Protein AF-A0A6I9MJ00-F1 (afdb_monomer)

Structure (mmCIF, N/CA/C/O backbone):
data_AF-A0A6I9MJ00-F1
#
_entry.id   AF-A0A6I9MJ00-F1
#
loop_
_atom_site.group_PDB
_atom_site.id
_atom_site.type_symbol
_atom_site.label_atom_id
_atom_site.label_alt_id
_atom_site.label_comp_id
_atom_site.label_asym_id
_atom_site.label_entity_id
_atom_site.label_seq_id
_atom_site.pdbx_PDB_ins_code
_atom_site.Cartn_x
_atom_site.Cartn_y
_atom_site.Cartn_z
_atom_site.occupancy
_atom_site.B_iso_or_equiv
_atom_site.auth_seq_id
_atom_site.auth_comp_id
_atom_site.auth_asym_id
_atom_site.auth_atom_id
_atom_site.pdbx_PDB_model_num
ATOM 1 N N . MET A 1 1 ? 15.007 -12.146 -11.993 1.00 48.16 1 MET A N 1
ATOM 2 C CA . MET A 1 1 ? 15.018 -11.145 -13.082 1.00 48.16 1 MET A CA 1
ATOM 3 C C . MET A 1 1 ? 15.060 -9.773 -12.434 1.00 48.16 1 MET A C 1
ATOM 5 O O . MET A 1 1 ? 14.316 -9.597 -11.477 1.00 48.16 1 MET A O 1
ATOM 9 N N . PRO A 1 2 ? 15.926 -8.841 -12.855 1.00 51.25 2 PRO A N 1
ATOM 10 C CA . PRO A 1 2 ? 16.145 -7.592 -12.126 1.00 51.25 2 PRO A CA 1
ATOM 11 C C . PRO A 1 2 ? 15.044 -6.538 -12.339 1.00 51.25 2 PRO A C 1
ATOM 13 O O . PRO A 1 2 ? 15.182 -5.431 -11.837 1.00 51.25 2 PRO A O 1
ATOM 16 N N . HIS A 1 3 ? 13.957 -6.864 -13.048 1.00 61.72 3 HIS A N 1
ATOM 17 C CA . HIS A 1 3 ? 12.936 -5.903 -13.493 1.00 61.72 3 HIS A CA 1
ATOM 18 C C . HIS A 1 3 ? 11.507 -6.407 -13.234 1.00 61.72 3 HIS A C 1
ATOM 20 O O . HIS A 1 3 ? 10.594 -6.182 -14.021 1.00 61.72 3 HIS A O 1
ATOM 26 N N . SER A 1 4 ? 11.309 -7.143 -12.135 1.00 77.25 4 SER A N 1
ATOM 27 C CA . SER A 1 4 ? 9.971 -7.497 -11.652 1.00 77.25 4 SER A CA 1
ATOM 28 C C . SER A 1 4 ? 9.273 -6.279 -11.036 1.00 77.25 4 SER A C 1
ATOM 30 O O . SER A 1 4 ? 9.929 -5.342 -10.583 1.00 77.25 4 SER A O 1
ATOM 32 N N . PHE A 1 5 ? 7.941 -6.321 -10.957 1.00 83.19 5 PHE A N 1
ATOM 33 C CA . PHE A 1 5 ? 7.124 -5.318 -10.260 1.00 83.19 5 PHE A CA 1
ATOM 34 C C . PHE A 1 5 ? 7.679 -4.975 -8.860 1.00 83.19 5 PHE A C 1
ATOM 36 O O . PHE A 1 5 ? 7.897 -3.808 -8.556 1.00 83.19 5 PHE A O 1
ATOM 43 N N . ASP A 1 6 ? 8.037 -5.996 -8.070 1.00 86.56 6 ASP A N 1
ATOM 44 C CA . ASP A 1 6 ? 8.699 -5.857 -6.761 1.00 86.56 6 ASP A CA 1
ATOM 45 C C . ASP A 1 6 ? 9.961 -4.972 -6.799 1.00 86.56 6 ASP A C 1
ATOM 47 O O . ASP A 1 6 ? 10.177 -4.143 -5.914 1.00 86.56 6 ASP A O 1
ATOM 51 N N . TRP A 1 7 ? 10.804 -5.116 -7.828 1.00 86.50 7 TRP A N 1
ATOM 52 C CA . TRP A 1 7 ? 12.008 -4.296 -7.963 1.00 86.50 7 TRP A CA 1
ATOM 53 C C . TRP A 1 7 ? 11.666 -2.830 -8.245 1.00 86.50 7 TRP A C 1
ATOM 55 O O . TRP A 1 7 ? 12.236 -1.943 -7.609 1.00 86.50 7 TRP A O 1
ATOM 65 N N . VAL A 1 8 ? 10.707 -2.575 -9.142 1.00 87.62 8 VAL A N 1
ATOM 66 C CA . VAL A 1 8 ? 10.243 -1.213 -9.453 1.00 87.62 8 VAL A CA 1
ATOM 67 C C . VAL A 1 8 ? 9.658 -0.554 -8.208 1.00 87.62 8 VAL A C 1
ATOM 69 O O . VAL A 1 8 ? 10.051 0.560 -7.875 1.00 87.62 8 VAL A O 1
ATOM 72 N N . CYS A 1 9 ? 8.797 -1.251 -7.462 1.00 89.38 9 CYS A N 1
ATOM 73 C CA . CYS A 1 9 ? 8.237 -0.736 -6.214 1.00 89.38 9 CYS A CA 1
ATOM 74 C C . CYS A 1 9 ? 9.330 -0.405 -5.186 1.00 89.38 9 CYS A C 1
ATOM 76 O O . CYS A 1 9 ? 9.274 0.648 -4.554 1.00 89.38 9 CYS A O 1
ATOM 78 N N . LYS A 1 10 ? 10.365 -1.247 -5.049 1.00 89.88 10 LYS A N 1
ATOM 79 C CA . LYS A 1 10 ? 11.518 -0.970 -4.171 1.00 89.88 10 LYS A CA 1
ATOM 80 C C . LYS A 1 10 ? 12.296 0.276 -4.589 1.00 89.88 10 LYS A C 1
ATOM 82 O O . LYS A 1 10 ? 12.696 1.057 -3.725 1.00 89.88 10 LYS A O 1
ATOM 87 N N . ASP A 1 11 ? 12.529 0.463 -5.886 1.00 89.19 11 ASP A N 1
ATOM 88 C CA . ASP A 1 11 ? 13.235 1.643 -6.392 1.00 89.19 11 ASP A CA 1
ATOM 89 C C . ASP A 1 11 ? 12.396 2.921 -6.235 1.00 89.19 11 ASP A C 1
ATOM 91 O O . ASP A 1 11 ? 12.911 3.943 -5.782 1.00 89.19 11 ASP A O 1
ATOM 95 N N . VAL A 1 12 ? 11.087 2.844 -6.499 1.00 90.69 12 VAL A N 1
ATOM 96 C CA . VAL A 1 12 ? 10.128 3.935 -6.267 1.00 90.69 12 VAL A CA 1
ATOM 97 C C . VAL A 1 12 ? 10.122 4.353 -4.798 1.00 90.69 12 VAL A C 1
ATOM 99 O O . VAL A 1 12 ? 10.338 5.527 -4.510 1.00 90.69 12 VAL A O 1
ATOM 102 N N . VAL A 1 13 ? 9.969 3.408 -3.864 1.00 91.81 13 VAL A N 1
ATOM 103 C CA . VAL A 1 13 ? 10.015 3.683 -2.416 1.00 91.81 13 VAL A CA 1
ATOM 104 C C . VAL A 1 13 ? 11.322 4.379 -2.030 1.00 91.81 13 VAL A C 1
ATOM 106 O O . VAL A 1 13 ? 11.315 5.385 -1.319 1.00 91.81 13 VAL A O 1
ATOM 109 N N . LYS A 1 14 ? 12.455 3.903 -2.561 1.00 90.69 14 LYS A N 1
ATOM 110 C CA . LYS A 1 14 ? 13.764 4.518 -2.320 1.00 90.69 14 LYS A CA 1
ATOM 111 C C . LYS A 1 14 ? 13.841 5.956 -2.849 1.00 90.69 14 LYS A C 1
ATOM 113 O O . LYS A 1 14 ? 14.430 6.805 -2.183 1.00 90.69 14 LYS A O 1
ATOM 118 N N . LYS A 1 15 ? 13.269 6.241 -4.025 1.00 91.75 15 LYS A N 1
ATOM 119 C CA . LYS A 1 15 ? 13.229 7.593 -4.614 1.00 91.75 15 LYS A CA 1
ATOM 120 C C . LYS A 1 15 ? 12.305 8.541 -3.855 1.00 91.75 15 LYS A C 1
ATOM 122 O O . LYS A 1 15 ? 12.646 9.713 -3.727 1.00 91.75 15 LYS A O 1
ATOM 127 N N . LEU A 1 16 ? 11.181 8.039 -3.345 1.00 90.75 16 LEU A N 1
ATOM 128 C CA . LEU A 1 16 ? 10.234 8.812 -2.538 1.00 90.75 16 LEU A CA 1
ATOM 129 C C . LEU A 1 16 ? 10.792 9.161 -1.148 1.00 90.75 16 LEU A C 1
ATOM 131 O O . LEU A 1 16 ? 10.284 10.078 -0.514 1.00 90.75 16 LEU A O 1
ATOM 135 N N . GLN A 1 17 ? 11.845 8.469 -0.687 1.00 84.56 17 GLN A N 1
ATOM 136 C CA . GLN A 1 17 ? 12.487 8.675 0.623 1.00 84.56 17 GLN A CA 1
ATOM 137 C C . GLN A 1 17 ? 11.514 8.584 1.815 1.00 84.56 17 GLN A C 1
ATOM 139 O O . GLN A 1 17 ? 11.802 9.094 2.898 1.00 84.56 17 GLN A O 1
ATOM 144 N N . GLY A 1 18 ? 10.369 7.920 1.638 1.00 74.19 18 GLY A N 1
ATOM 145 C CA . GLY A 1 18 ? 9.398 7.716 2.706 1.00 74.19 18 GLY A CA 1
ATOM 146 C C . GLY A 1 18 ? 9.938 6.730 3.735 1.00 74.19 18 GLY A C 1
ATOM 147 O O . GLY A 1 18 ? 10.366 5.629 3.387 1.00 74.19 18 GLY A O 1
ATOM 148 N N . LYS A 1 19 ? 9.946 7.141 5.005 1.00 71.94 19 LYS A N 1
ATOM 149 C CA . LYS A 1 19 ? 10.554 6.379 6.104 1.00 71.94 19 LYS A CA 1
ATOM 150 C C . LYS A 1 19 ? 9.825 5.059 6.383 1.00 71.94 19 LYS A C 1
ATOM 152 O O . LYS A 1 19 ? 10.486 4.071 6.686 1.00 71.94 19 LYS A O 1
ATOM 157 N N . ASP A 1 20 ? 8.505 5.058 6.204 1.00 84.12 20 ASP A N 1
ATOM 158 C CA . ASP A 1 20 ? 7.610 3.951 6.559 1.00 84.12 20 ASP A CA 1
ATOM 159 C C . ASP A 1 20 ? 6.863 3.384 5.334 1.00 84.12 20 ASP A C 1
ATOM 161 O O . ASP A 1 20 ? 5.829 2.734 5.459 1.00 84.12 20 ASP A O 1
ATOM 165 N N . LEU A 1 21 ? 7.380 3.628 4.123 1.00 88.62 21 LEU A N 1
ATOM 166 C CA . LEU A 1 21 ? 6.800 3.091 2.893 1.00 88.62 21 LEU A CA 1
ATOM 167 C C . LEU A 1 21 ? 7.301 1.670 2.631 1.00 88.62 21 LEU A C 1
ATOM 169 O O . LEU A 1 21 ? 8.499 1.443 2.446 1.00 88.62 21 LEU A O 1
ATOM 173 N N . ASN A 1 22 ? 6.365 0.727 2.528 1.00 89.88 22 ASN A N 1
ATOM 174 C CA . ASN A 1 22 ? 6.657 -0.655 2.169 1.00 89.88 22 ASN A CA 1
ATOM 175 C C . ASN A 1 22 ? 6.294 -0.930 0.700 1.00 89.88 22 ASN A C 1
ATOM 177 O O . ASN A 1 22 ? 5.182 -0.626 0.265 1.00 89.88 22 ASN A O 1
ATOM 181 N N . PRO A 1 23 ? 7.216 -1.498 -0.099 1.00 91.12 23 PRO A N 1
ATOM 182 C CA . PRO A 1 23 ? 6.946 -1.803 -1.496 1.00 91.12 23 PRO A CA 1
ATOM 183 C C . PRO A 1 23 ? 6.008 -3.009 -1.622 1.00 91.12 23 PRO A C 1
ATOM 185 O O . PRO A 1 23 ? 6.250 -4.061 -1.027 1.00 91.12 23 PRO A O 1
ATOM 188 N N . VAL A 1 24 ? 4.983 -2.890 -2.468 1.00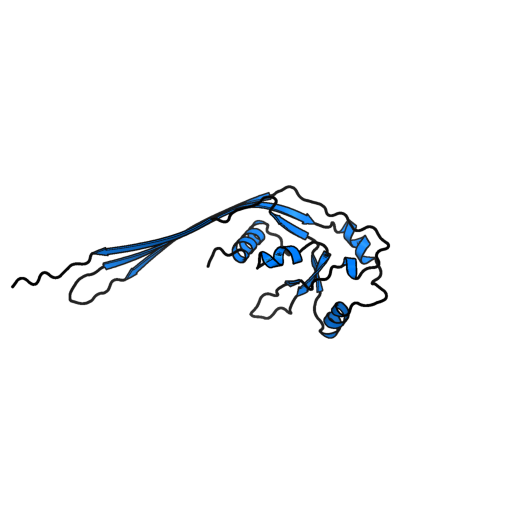 89.88 24 VAL A N 1
ATOM 189 C CA . VAL A 1 24 ? 4.127 -4.023 -2.841 1.00 89.88 24 VAL A CA 1
ATOM 190 C C . VAL A 1 24 ? 4.914 -4.976 -3.742 1.00 89.88 24 VAL A C 1
ATOM 192 O O . VAL A 1 24 ? 5.515 -4.564 -4.731 1.00 89.88 24 VAL A O 1
ATOM 195 N N . LYS A 1 25 ? 4.899 -6.273 -3.425 1.00 86.88 25 LYS A N 1
ATOM 196 C CA . LYS A 1 25 ? 5.682 -7.274 -4.171 1.00 86.88 25 LYS A CA 1
ATOM 197 C C . LYS A 1 25 ? 5.010 -7.760 -5.451 1.00 86.88 25 LYS A C 1
ATOM 199 O O . LYS A 1 25 ? 5.686 -8.067 -6.433 1.00 86.88 25 LYS A O 1
ATOM 204 N N . CYS A 1 26 ? 3.681 -7.842 -5.438 1.00 85.44 26 CYS A N 1
ATOM 205 C CA . CYS A 1 26 ? 2.888 -8.447 -6.501 1.00 85.44 26 CYS A CA 1
ATOM 206 C C . CYS A 1 26 ? 1.786 -7.496 -6.963 1.00 85.44 26 CYS A C 1
ATOM 208 O O . CYS A 1 26 ? 0.985 -7.026 -6.157 1.00 85.44 26 CYS A O 1
ATOM 210 N N . LEU A 1 27 ? 1.683 -7.288 -8.277 1.00 85.12 27 LEU A N 1
ATOM 211 C CA . LEU A 1 27 ? 0.636 -6.448 -8.865 1.00 85.12 27 LEU A CA 1
ATOM 212 C C . LEU A 1 27 ? -0.774 -6.978 -8.552 1.00 85.12 27 LEU A C 1
ATOM 214 O O . LEU A 1 27 ? -1.683 -6.198 -8.291 1.00 85.12 27 LEU A O 1
ATOM 218 N N . SER A 1 28 ? -0.949 -8.304 -8.512 1.00 86.44 28 SER A N 1
ATOM 219 C CA . SER A 1 28 ? -2.219 -8.953 -8.153 1.00 86.44 28 SER A CA 1
ATOM 220 C C . SER A 1 28 ? -2.695 -8.627 -6.738 1.00 86.44 28 SER A C 1
ATOM 222 O O . SER A 1 28 ? -3.890 -8.710 -6.461 1.00 86.44 28 SER A O 1
ATOM 224 N N . ASP A 1 29 ? -1.773 -8.267 -5.845 1.00 86.31 29 ASP A N 1
ATOM 225 C CA . ASP A 1 29 ? -2.079 -7.923 -4.461 1.00 86.31 29 ASP A CA 1
ATOM 226 C C . ASP A 1 29 ? -2.177 -6.415 -4.238 1.00 86.31 29 ASP A C 1
ATOM 228 O O . ASP A 1 29 ? -2.655 -6.011 -3.186 1.00 86.31 29 ASP A O 1
ATOM 232 N N . ALA A 1 30 ? -1.808 -5.576 -5.214 1.00 86.94 30 ALA A N 1
ATOM 233 C CA . ALA A 1 30 ? -1.795 -4.116 -5.070 1.00 86.94 30 ALA A CA 1
ATOM 234 C C . ALA A 1 30 ? -3.142 -3.557 -4.589 1.00 86.94 30 ALA A C 1
ATOM 236 O O . ALA A 1 30 ? -3.199 -2.714 -3.700 1.00 86.94 30 ALA A O 1
ATOM 237 N N . MET A 1 31 ? -4.241 -4.116 -5.095 1.00 86.50 31 MET A N 1
ATOM 238 C CA . MET A 1 31 ? -5.601 -3.716 -4.727 1.00 86.50 31 MET A CA 1
ATOM 239 C C . MET A 1 31 ? -5.973 -4.037 -3.271 1.00 86.50 31 MET A C 1
ATOM 241 O O . MET A 1 31 ? -6.995 -3.556 -2.793 1.00 86.50 31 MET A O 1
ATOM 245 N N . LYS A 1 32 ? -5.167 -4.843 -2.572 1.00 90.44 32 LYS A N 1
ATOM 246 C CA . LYS A 1 32 ? -5.362 -5.234 -1.170 1.00 90.44 32 LYS A CA 1
ATOM 247 C C . LYS A 1 32 ? -4.621 -4.327 -0.181 1.00 90.44 32 LYS A C 1
ATOM 249 O O . LYS A 1 32 ? -4.784 -4.504 1.018 1.00 90.44 32 LYS A O 1
ATOM 254 N N . PHE A 1 33 ? -3.818 -3.377 -0.663 1.00 91.12 33 PHE A N 1
ATOM 255 C CA . PHE A 1 33 ? -3.091 -2.393 0.154 1.00 91.12 33 PHE A CA 1
ATOM 256 C C . PHE A 1 33 ? -3.733 -1.006 0.063 1.00 91.12 33 PHE A C 1
ATOM 258 O O . PHE A 1 33 ? -3.054 0.016 0.030 1.00 91.12 33 PHE A O 1
ATOM 265 N N . ARG A 1 34 ? -5.062 -0.969 -0.030 1.00 89.12 34 ARG A N 1
ATOM 266 C CA . ARG A 1 34 ? -5.820 0.280 -0.078 1.00 89.12 34 ARG A CA 1
ATOM 267 C C . ARG A 1 34 ? -5.929 0.892 1.306 1.00 89.12 34 ARG A C 1
ATOM 269 O O . ARG A 1 34 ? -5.766 0.218 2.316 1.00 89.12 34 ARG A O 1
ATOM 276 N N . GLN A 1 35 ? -6.246 2.177 1.346 1.00 90.88 35 GLN A N 1
ATOM 277 C CA . GLN A 1 35 ? -6.484 2.883 2.598 1.00 90.88 35 GLN A CA 1
ATOM 278 C C . GLN A 1 35 ? -7.497 2.156 3.486 1.00 90.88 35 GLN A C 1
ATOM 280 O O . GLN A 1 35 ? -8.485 1.599 3.006 1.00 90.88 35 GLN A O 1
ATOM 285 N N . PHE A 1 36 ? -7.239 2.193 4.792 1.00 90.81 36 PHE A N 1
ATOM 286 C CA . PHE A 1 36 ? -7.975 1.477 5.833 1.00 90.81 36 PHE A CA 1
ATOM 287 C C . PHE A 1 36 ? -7.854 -0.051 5.803 1.00 90.81 36 PHE A C 1
ATOM 289 O O . PHE A 1 36 ? -8.368 -0.680 6.727 1.00 90.81 36 PHE A O 1
ATOM 296 N N . GLU A 1 37 ? -7.208 -0.671 4.813 1.00 93.00 37 GLU A N 1
ATOM 297 C CA . GLU A 1 37 ? -6.959 -2.115 4.849 1.00 93.00 37 GLU A CA 1
ATOM 298 C C . GLU A 1 37 ? -6.052 -2.466 6.029 1.00 93.00 37 GLU A C 1
ATOM 300 O O . GLU A 1 37 ? -5.091 -1.755 6.345 1.00 93.00 37 GLU A O 1
ATOM 305 N N . ILE A 1 38 ? -6.390 -3.567 6.699 1.00 93.50 38 ILE A N 1
ATOM 306 C CA . ILE A 1 38 ? -5.627 -4.087 7.825 1.00 93.50 38 ILE A CA 1
ATOM 307 C C . ILE A 1 38 ? -4.546 -5.015 7.286 1.00 93.50 38 ILE A C 1
ATOM 309 O O . ILE A 1 38 ? -4.813 -5.976 6.553 1.00 93.50 38 ILE A O 1
ATOM 313 N N . LEU A 1 39 ? -3.323 -4.743 7.714 1.00 92.56 39 LEU A N 1
ATOM 314 C CA . LEU A 1 39 ? -2.146 -5.540 7.432 1.00 92.56 39 LEU A CA 1
ATOM 315 C C . LEU A 1 39 ? -1.745 -6.305 8.688 1.00 92.56 39 LEU A C 1
ATOM 317 O O . LEU A 1 39 ? -1.854 -5.806 9.807 1.00 92.56 39 LEU A O 1
ATOM 321 N N . GLN A 1 40 ? -1.270 -7.525 8.493 1.00 90.38 40 GLN A N 1
ATOM 322 C CA . GLN A 1 40 ? -0.566 -8.287 9.507 1.00 90.38 40 GLN A CA 1
ATOM 323 C C . GLN A 1 40 ? 0.916 -8.249 9.175 1.00 90.38 40 GLN A C 1
ATOM 325 O O . GLN A 1 40 ? 1.301 -8.602 8.060 1.00 90.38 40 GLN A O 1
ATOM 330 N N . THR A 1 41 ? 1.732 -7.914 10.162 1.00 85.12 41 THR A N 1
ATOM 331 C CA . THR A 1 41 ? 3.184 -7.961 10.025 1.00 85.12 41 THR A CA 1
ATOM 332 C C . THR A 1 41 ? 3.716 -9.138 10.820 1.00 85.12 41 THR A C 1
ATOM 334 O O . THR A 1 41 ? 3.361 -9.343 11.986 1.00 85.12 41 THR A O 1
ATOM 337 N N . ASP A 1 42 ? 4.554 -9.942 10.176 1.00 76.62 42 ASP A N 1
ATOM 338 C CA . ASP A 1 42 ? 5.232 -11.029 10.867 1.00 76.62 42 ASP A CA 1
ATOM 339 C C . ASP A 1 42 ? 6.415 -10.496 11.691 1.00 76.62 42 ASP A C 1
ATOM 341 O O . ASP A 1 42 ? 7.084 -9.543 11.270 1.00 76.62 42 ASP A O 1
ATOM 345 N N . PRO A 1 43 ? 6.712 -11.111 12.854 1.00 70.81 43 PRO A N 1
ATOM 346 C CA . PRO A 1 43 ? 7.794 -10.665 13.718 1.00 70.81 43 PRO A CA 1
ATOM 347 C C . PRO A 1 43 ? 9.116 -10.596 12.959 1.00 70.81 43 PRO A C 1
ATOM 349 O O . PRO A 1 43 ? 9.507 -11.540 12.264 1.00 70.81 43 PRO A O 1
ATOM 352 N N . GLN A 1 44 ? 9.827 -9.485 13.127 1.00 67.81 44 GLN A N 1
ATOM 353 C CA . GLN A 1 44 ? 11.112 -9.290 12.478 1.00 67.81 44 GLN A CA 1
ATOM 354 C C . GLN A 1 44 ? 12.106 -10.363 12.950 1.00 67.81 44 GLN A C 1
ATOM 356 O O . GLN A 1 44 ? 12.365 -10.520 14.144 1.00 67.81 44 GLN A O 1
ATOM 361 N N . SER A 1 45 ? 12.668 -11.112 12.002 1.00 67.00 45 SER A N 1
ATOM 362 C CA . SER A 1 45 ? 13.729 -12.082 12.270 1.00 67.00 45 SER A CA 1
ATOM 363 C C . SER A 1 45 ? 15.083 -11.463 11.941 1.00 67.00 45 SER A C 1
ATOM 365 O O . SER A 1 45 ? 15.201 -10.635 11.042 1.00 67.00 45 SER A O 1
ATOM 367 N N . LEU A 1 46 ? 16.138 -11.906 12.623 1.00 65.56 46 LEU A N 1
ATOM 368 C CA . LEU A 1 46 ? 17.498 -11.375 12.467 1.00 65.56 46 LEU A CA 1
ATOM 369 C C . LEU A 1 46 ? 18.037 -11.477 11.023 1.00 65.56 46 LEU A C 1
ATOM 371 O O . LEU A 1 46 ? 18.957 -10.755 10.652 1.00 65.56 46 LEU A O 1
ATOM 375 N N . PHE A 1 47 ? 17.447 -12.361 10.211 1.00 65.38 47 PHE A N 1
ATOM 376 C CA . PHE A 1 47 ? 17.843 -12.624 8.825 1.00 65.38 47 PHE A CA 1
ATOM 377 C C . PHE A 1 47 ? 16.802 -12.203 7.776 1.00 65.38 47 PHE A C 1
ATOM 379 O O . PHE A 1 47 ? 17.103 -12.256 6.585 1.00 65.38 47 PHE A O 1
ATOM 386 N N . TRP A 1 48 ? 15.597 -11.787 8.182 1.00 60.16 48 TRP A N 1
ATOM 387 C CA . TRP A 1 48 ? 14.496 -11.494 7.259 1.00 60.16 48 TRP A CA 1
ATOM 388 C C . TRP A 1 48 ? 13.795 -10.196 7.643 1.00 60.16 48 TRP A C 1
ATOM 390 O O . TRP A 1 48 ? 13.437 -9.985 8.801 1.00 60.16 48 TRP A O 1
ATOM 400 N N . LYS A 1 49 ? 13.580 -9.326 6.652 1.00 69.00 49 LYS A N 1
ATOM 401 C CA . LYS A 1 49 ? 12.730 -8.149 6.840 1.00 69.00 49 LYS A CA 1
ATOM 402 C C . LYS A 1 49 ? 11.293 -8.606 7.083 1.00 69.00 49 LYS A C 1
ATOM 404 O O . LYS A 1 49 ? 10.840 -9.540 6.425 1.00 69.00 49 LYS A O 1
ATOM 409 N N . SER A 1 50 ? 10.621 -7.938 8.015 1.00 74.50 50 SER A N 1
ATOM 410 C CA . SER A 1 50 ? 9.191 -8.094 8.241 1.00 74.50 50 SER A CA 1
ATOM 411 C C . SER A 1 50 ? 8.431 -7.756 6.960 1.00 74.50 50 SER A C 1
ATOM 413 O O . SER A 1 50 ? 8.823 -6.859 6.208 1.00 74.50 50 SER A O 1
ATOM 415 N N . GLU A 1 51 ? 7.388 -8.525 6.687 1.00 80.38 51 GLU A N 1
ATOM 416 C CA . GLU A 1 51 ? 6.547 -8.359 5.512 1.00 80.38 51 GLU A CA 1
ATOM 417 C C . GLU A 1 51 ? 5.111 -8.137 5.952 1.00 80.38 51 GLU A C 1
ATOM 419 O O . GLU A 1 51 ? 4.607 -8.835 6.836 1.00 80.38 51 GLU A O 1
ATOM 424 N N . ASP A 1 52 ? 4.470 -7.174 5.302 1.00 87.62 52 ASP A N 1
ATOM 425 C CA . ASP A 1 52 ? 3.082 -6.849 5.553 1.00 87.62 52 ASP A CA 1
ATOM 426 C C . ASP A 1 52 ? 2.195 -7.681 4.635 1.00 87.62 52 ASP A C 1
ATOM 428 O O . ASP A 1 52 ? 2.304 -7.633 3.408 1.00 87.62 52 ASP A O 1
ATOM 432 N N . THR A 1 53 ? 1.299 -8.448 5.244 1.00 88.94 53 THR A N 1
ATOM 433 C CA . THR A 1 53 ? 0.339 -9.287 4.535 1.00 88.94 53 THR A CA 1
ATOM 434 C C . THR A 1 53 ? -1.068 -8.729 4.734 1.00 88.94 53 THR A C 1
ATOM 436 O O . THR A 1 53 ? -1.500 -8.582 5.880 1.00 88.94 53 THR A O 1
ATOM 439 N N . PRO A 1 54 ? -1.821 -8.441 3.660 1.00 90.25 54 PRO A N 1
ATOM 440 C CA . PRO A 1 54 ? -3.188 -7.963 3.786 1.00 90.25 54 PRO A CA 1
ATOM 441 C C . PRO A 1 54 ? -4.077 -9.068 4.357 1.00 90.25 54 PRO A C 1
ATOM 443 O O . PRO A 1 54 ? -4.073 -10.204 3.878 1.00 90.25 54 PRO A O 1
ATOM 446 N N . VAL A 1 55 ? -4.862 -8.730 5.379 1.00 89.62 55 VAL A N 1
ATOM 447 C CA . VAL A 1 55 ? -5.728 -9.694 6.080 1.00 89.62 55 VAL A CA 1
ATOM 448 C C . VAL A 1 55 ? -7.076 -9.865 5.362 1.00 89.62 55 VAL A C 1
ATOM 450 O O . VAL A 1 55 ? -7.792 -10.835 5.607 1.00 89.62 55 VAL A O 1
ATOM 453 N N . GLY A 1 56 ? -7.413 -8.951 4.443 1.00 89.06 56 GLY A N 1
ATOM 454 C CA . GLY A 1 56 ? -8.684 -8.941 3.710 1.00 89.06 56 GLY A CA 1
ATOM 455 C C . GLY A 1 56 ? -9.846 -8.341 4.506 1.00 89.06 56 GLY A C 1
ATOM 456 O O . GLY A 1 56 ? -11.003 -8.651 4.223 1.00 89.06 56 GLY A O 1
ATOM 457 N N . TYR A 1 57 ? -9.532 -7.519 5.508 1.00 88.94 57 TYR A N 1
ATOM 458 C CA . TYR A 1 57 ? -10.494 -6.769 6.304 1.00 88.94 57 TYR A CA 1
ATOM 459 C C . TYR A 1 57 ? -10.057 -5.313 6.393 1.00 88.94 57 TYR A C 1
ATOM 461 O O . TYR A 1 57 ? -8.875 -5.023 6.573 1.00 88.94 57 TYR A O 1
ATOM 469 N N . SER A 1 58 ? -11.031 -4.410 6.362 1.00 90.56 58 SER A N 1
ATOM 470 C CA . SER A 1 58 ? -10.805 -2.980 6.560 1.00 90.56 58 SER A CA 1
ATOM 471 C C . SER A 1 58 ? -11.052 -2.580 8.014 1.00 90.56 58 SER A C 1
ATOM 473 O O . SER A 1 58 ? -11.945 -3.111 8.678 1.00 90.56 58 SER A O 1
ATOM 475 N N . LEU A 1 59 ? -10.324 -1.571 8.496 1.00 91.44 59 LEU A N 1
ATOM 476 C CA . LEU A 1 59 ? -10.567 -0.911 9.777 1.00 91.44 59 LEU A CA 1
ATOM 477 C C . LEU A 1 59 ? -12.031 -0.454 9.903 1.00 91.44 59 LEU A C 1
ATOM 479 O O . LEU A 1 59 ? -12.640 -0.573 10.962 1.00 91.44 59 LEU A O 1
ATOM 483 N N . LEU A 1 60 ? -12.640 -0.000 8.807 1.00 90.00 60 LEU A N 1
ATOM 484 C CA . LEU A 1 60 ? -14.031 0.458 8.807 1.00 90.00 60 LEU A CA 1
ATOM 485 C C . LEU A 1 60 ? -15.039 -0.673 9.059 1.00 90.00 60 LEU A C 1
ATOM 487 O O . LEU A 1 60 ? -16.157 -0.405 9.482 1.00 90.00 60 LEU A O 1
ATOM 491 N N . GLN A 1 61 ? -14.655 -1.930 8.824 1.00 89.12 61 GLN A N 1
ATOM 492 C CA . GLN A 1 61 ? -15.507 -3.097 9.074 1.00 89.12 61 GLN A CA 1
ATOM 493 C C . GLN A 1 61 ? -15.467 -3.565 10.531 1.00 89.12 61 GLN A C 1
ATOM 495 O O . GLN A 1 61 ? -16.280 -4.405 10.909 1.00 89.12 61 GLN A O 1
ATOM 500 N N . ILE A 1 62 ? -14.523 -3.065 11.336 1.00 89.81 62 ILE A N 1
ATOM 501 C CA . ILE A 1 62 ? -14.383 -3.436 12.753 1.00 89.81 62 ILE A CA 1
ATOM 502 C C . ILE A 1 62 ? -14.780 -2.313 13.714 1.00 89.81 62 ILE A C 1
ATOM 504 O O . ILE A 1 62 ? -14.915 -2.555 14.914 1.00 89.81 62 ILE A O 1
ATOM 508 N N . LEU A 1 63 ? -14.980 -1.101 13.194 1.00 89.12 63 LEU A N 1
ATOM 509 C CA . LEU A 1 63 ? -15.447 0.066 13.938 1.00 89.12 63 LEU A CA 1
ATOM 510 C C . LEU A 1 63 ? -16.961 0.249 13.783 1.00 89.12 63 LEU A C 1
ATOM 512 O O . LEU A 1 63 ? -17.559 -0.165 12.791 1.00 89.12 63 LEU A O 1
ATOM 516 N N . GLU A 1 64 ? -17.588 0.911 14.755 1.00 87.38 64 GLU A N 1
ATOM 517 C CA . GLU A 1 64 ? -18.997 1.296 14.654 1.00 87.38 64 GLU A CA 1
ATOM 518 C C . GLU A 1 64 ? -19.247 2.258 13.461 1.00 87.38 64 GLU A C 1
ATOM 520 O O . GLU A 1 64 ? -18.485 3.212 13.252 1.00 87.38 64 GLU A O 1
ATOM 525 N N . PRO A 1 65 ? -20.333 2.062 12.682 1.00 82.56 65 PRO A N 1
ATOM 526 C CA . PRO A 1 65 ? -20.566 2.777 11.420 1.00 82.56 65 PRO A CA 1
ATOM 527 C C . PRO A 1 65 ? -21.164 4.184 11.582 1.00 82.56 65 PRO A C 1
ATOM 529 O O . PRO A 1 65 ? -21.332 4.896 10.597 1.00 82.56 65 PRO A O 1
ATOM 532 N N . ASN A 1 66 ? -21.501 4.608 12.803 1.00 71.50 66 ASN A N 1
ATOM 533 C CA . ASN A 1 66 ? -22.309 5.809 13.063 1.00 71.50 66 A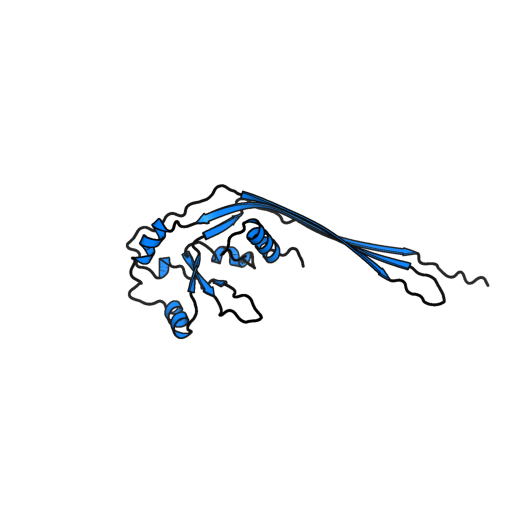SN A CA 1
ATOM 534 C C . ASN A 1 66 ? -21.583 7.146 12.812 1.00 71.50 66 ASN A C 1
ATOM 536 O O . ASN A 1 66 ? -22.148 8.210 13.063 1.00 71.50 66 ASN A O 1
ATOM 540 N N . CYS A 1 67 ? -20.338 7.116 12.333 1.00 69.31 67 CYS A N 1
ATOM 541 C CA . CYS A 1 67 ? -19.515 8.302 12.126 1.00 69.31 67 CYS A CA 1
ATOM 542 C C . CYS A 1 67 ? -19.018 8.398 10.672 1.00 69.31 67 CYS A C 1
ATOM 544 O O . CYS A 1 67 ? -18.654 7.380 10.074 1.00 69.31 67 CYS A O 1
ATOM 546 N N . PRO A 1 68 ? -18.938 9.617 10.107 1.00 79.38 68 PRO A N 1
ATOM 547 C CA . PRO A 1 68 ? -18.562 9.827 8.711 1.00 79.38 68 PRO A CA 1
ATOM 548 C C . PRO A 1 68 ? -17.138 9.340 8.448 1.00 79.38 68 PRO A C 1
ATOM 550 O O . PRO A 1 68 ? -16.230 9.622 9.226 1.00 79.38 68 PRO A O 1
ATOM 553 N N . VAL A 1 69 ? -16.930 8.580 7.378 1.00 83.25 69 VAL A N 1
ATOM 554 C CA . VAL A 1 69 ? -15.595 8.093 7.005 1.00 83.25 69 VAL A CA 1
ATOM 555 C C . VAL A 1 69 ? -14.718 9.291 6.609 1.00 83.25 69 VAL A C 1
ATOM 557 O O . VAL A 1 69 ? -15.185 10.130 5.839 1.00 83.25 69 VAL A O 1
ATOM 560 N N . PRO A 1 70 ? -13.479 9.401 7.124 1.00 84.94 70 PRO A N 1
ATOM 561 C CA . PRO A 1 70 ? -12.542 10.433 6.703 1.00 84.94 70 PRO A CA 1
ATOM 562 C C . PRO A 1 70 ? -12.340 10.445 5.193 1.00 84.94 70 PRO A C 1
ATOM 564 O O . PRO A 1 70 ? -11.990 9.419 4.613 1.00 84.94 70 PRO A O 1
ATOM 567 N N . GLU A 1 71 ? -12.510 11.610 4.572 1.00 87.25 71 GLU A N 1
ATOM 568 C CA . GLU A 1 71 ? -12.150 11.783 3.168 1.00 87.25 71 GLU A CA 1
ATOM 569 C C . GLU A 1 71 ? -10.622 11.820 3.015 1.00 87.25 71 GLU A C 1
ATOM 571 O O . GLU A 1 71 ? -9.969 12.660 3.664 1.00 87.25 71 GLU A O 1
ATOM 576 N N . PRO A 1 72 ? -10.058 10.941 2.167 1.00 88.75 72 PRO A N 1
ATOM 577 C CA . PRO A 1 72 ? -8.641 10.944 1.841 1.00 88.75 72 PRO A CA 1
ATOM 578 C C . PRO A 1 72 ? -8.213 12.228 1.142 1.00 88.75 72 PRO A C 1
ATOM 580 O O . PRO A 1 72 ? -8.947 12.792 0.331 1.00 88.75 72 PRO A O 1
ATOM 583 N N . GLU A 1 73 ? -6.992 12.657 1.418 1.00 91.88 73 GLU A N 1
ATOM 584 C CA . GLU A 1 73 ? -6.332 13.729 0.692 1.00 91.88 73 GLU A CA 1
ATOM 585 C C . GLU A 1 73 ? -5.418 13.142 -0.370 1.00 91.88 73 GLU A C 1
ATOM 587 O O . GLU A 1 73 ? -4.774 12.111 -0.176 1.00 91.88 73 GLU A O 1
ATOM 592 N N . VAL A 1 74 ? -5.395 13.801 -1.522 1.00 92.31 74 VAL A N 1
ATOM 593 C CA . VAL A 1 74 ? -4.647 13.341 -2.682 1.00 92.31 74 VAL A CA 1
ATOM 594 C C . VAL A 1 74 ? -3.573 14.371 -3.003 1.00 92.31 74 VAL A C 1
ATOM 596 O O . VAL A 1 74 ? -3.869 15.553 -3.189 1.00 92.31 74 VAL A O 1
ATOM 599 N N . SER A 1 75 ? -2.317 13.932 -3.058 1.00 91.56 75 SER A N 1
ATOM 600 C CA . SER A 1 75 ? -1.187 14.806 -3.364 1.00 91.56 75 SER A CA 1
ATOM 601 C C . SER A 1 75 ? -1.167 15.215 -4.836 1.00 91.56 75 SER A C 1
ATOM 603 O O . SER A 1 75 ? -1.825 14.618 -5.691 1.00 91.56 75 SER A O 1
ATOM 605 N N . ALA A 1 76 ? -0.328 16.195 -5.173 1.00 92.50 76 ALA A N 1
ATOM 606 C CA . ALA A 1 76 ? 0.044 16.405 -6.567 1.00 92.50 76 ALA A CA 1
ATOM 607 C C . ALA A 1 76 ? 0.751 15.148 -7.127 1.00 92.50 76 ALA A C 1
ATOM 609 O O . ALA A 1 76 ? 1.481 14.489 -6.375 1.00 92.50 76 ALA A O 1
ATOM 610 N N . PRO A 1 77 ? 0.558 14.812 -8.416 1.00 93.38 77 PRO A N 1
ATOM 611 C CA . PRO A 1 77 ? 1.298 13.736 -9.063 1.00 93.38 77 PRO A CA 1
ATOM 612 C C . PRO A 1 77 ? 2.806 14.012 -9.108 1.00 93.38 77 PRO A C 1
ATOM 614 O O . PRO A 1 77 ? 3.241 15.147 -9.310 1.00 93.38 77 PRO A O 1
ATOM 617 N N . ILE A 1 78 ? 3.603 12.961 -8.938 1.00 92.56 78 ILE A N 1
ATOM 618 C CA . ILE A 1 78 ? 5.063 13.001 -8.888 1.00 92.56 78 ILE A CA 1
ATOM 619 C C . ILE A 1 78 ? 5.606 12.162 -10.051 1.00 92.56 78 ILE A C 1
ATOM 621 O O . ILE A 1 78 ? 5.439 10.938 -10.050 1.00 92.56 78 ILE A O 1
ATOM 625 N N . PRO A 1 79 ? 6.274 12.779 -11.041 1.00 91.75 79 PRO A N 1
ATOM 626 C CA . PRO A 1 79 ? 6.905 12.038 -12.122 1.00 91.75 79 PRO A CA 1
ATOM 627 C C . PRO A 1 79 ? 8.166 11.331 -11.615 1.00 91.75 79 PRO A C 1
ATOM 629 O O . PRO A 1 79 ? 9.043 11.942 -10.999 1.00 91.75 79 PRO A O 1
ATOM 632 N N . LEU A 1 80 ? 8.280 10.038 -11.904 1.00 89.75 80 LEU A N 1
ATOM 633 C CA . LEU A 1 80 ? 9.412 9.197 -11.548 1.00 89.75 80 LEU A CA 1
ATOM 634 C C . LEU A 1 80 ? 9.935 8.473 -12.783 1.00 89.75 80 LEU A C 1
ATOM 636 O O . LEU A 1 80 ? 9.218 7.736 -13.455 1.00 89.75 80 LEU A O 1
ATOM 640 N N . LYS A 1 81 ? 11.238 8.623 -13.020 1.00 88.38 81 LYS A N 1
ATOM 641 C CA . LYS A 1 81 ? 11.929 7.975 -14.130 1.00 88.38 81 LYS A CA 1
ATOM 642 C C . LYS A 1 81 ? 13.151 7.210 -13.655 1.00 88.38 81 LYS A C 1
ATOM 644 O O . LYS A 1 81 ? 13.887 7.674 -12.774 1.00 88.38 81 LYS A O 1
ATOM 649 N N . HIS A 1 82 ? 13.392 6.057 -14.261 1.00 84.75 82 HIS A N 1
ATOM 650 C CA . HIS A 1 82 ? 14.596 5.269 -14.054 1.00 84.75 82 HIS A CA 1
ATOM 651 C C . HIS A 1 82 ? 15.034 4.624 -15.366 1.00 84.75 82 HIS A C 1
ATOM 653 O O . HIS A 1 82 ? 14.209 4.068 -16.076 1.00 84.75 82 HIS A O 1
ATOM 659 N N . ASN A 1 83 ? 16.333 4.672 -15.660 1.00 80.12 83 ASN A N 1
ATOM 660 C CA . ASN A 1 83 ? 16.949 3.950 -16.770 1.00 80.12 83 ASN A CA 1
ATOM 661 C C . ASN A 1 83 ? 18.224 3.281 -16.250 1.00 80.12 83 ASN A C 1
ATOM 663 O O . ASN A 1 83 ? 19.137 3.980 -15.808 1.00 80.12 83 ASN A O 1
ATOM 667 N N . LEU A 1 84 ? 18.304 1.952 -16.312 1.00 67.31 84 LEU A N 1
ATOM 668 C CA . LEU A 1 84 ? 19.551 1.216 -16.111 1.00 67.31 84 LEU A CA 1
ATOM 669 C C . LEU A 1 84 ? 19.951 0.597 -17.428 1.00 67.31 84 LEU A C 1
ATOM 671 O O . LEU A 1 84 ? 19.161 -0.076 -18.077 1.00 67.31 84 LEU A O 1
ATOM 675 N N . SER A 1 85 ? 21.212 0.780 -17.780 1.00 64.44 85 SER A N 1
ATOM 676 C CA . SER A 1 85 ? 21.872 -0.050 -18.771 1.00 64.44 85 SER A CA 1
ATOM 677 C C . SER A 1 85 ? 23.133 -0.594 -18.127 1.00 64.44 85 SER A C 1
ATOM 679 O O . SER A 1 85 ? 23.926 0.156 -17.556 1.00 64.44 85 SER A O 1
ATOM 681 N N . TRP A 1 86 ? 23.303 -1.909 -18.161 1.00 54.97 86 TRP A N 1
ATOM 682 C CA . TRP A 1 86 ? 24.532 -2.537 -17.710 1.00 54.97 86 TRP A CA 1
ATOM 683 C C . TRP A 1 86 ? 24.995 -3.552 -18.745 1.00 54.97 86 TRP A C 1
ATOM 685 O O . TRP A 1 86 ? 24.199 -4.260 -19.362 1.00 54.97 86 TRP A O 1
ATOM 695 N N . LYS A 1 87 ? 26.308 -3.576 -18.977 1.00 62.59 87 LYS A N 1
ATOM 696 C CA . LYS A 1 87 ? 26.947 -4.495 -19.915 1.00 62.59 87 LYS A CA 1
ATOM 697 C C . LYS A 1 87 ? 28.029 -5.268 -19.177 1.00 62.59 87 LYS A C 1
ATOM 699 O O . LYS A 1 87 ? 29.042 -4.692 -18.788 1.00 62.59 87 LYS A O 1
ATOM 704 N N . LEU A 1 88 ? 27.817 -6.565 -18.983 1.00 55.25 88 LEU A N 1
ATOM 705 C CA . LEU A 1 88 ? 28.847 -7.474 -18.498 1.00 55.25 88 LEU A CA 1
ATOM 706 C C . LEU A 1 88 ? 29.624 -8.019 -19.692 1.00 55.25 88 LEU A C 1
ATOM 708 O O . LEU A 1 88 ? 29.032 -8.457 -20.676 1.00 55.25 88 LEU A O 1
ATOM 712 N N . LYS A 1 89 ? 30.950 -8.040 -19.604 1.00 61.19 89 LYS A N 1
ATOM 713 C CA . LYS A 1 89 ? 31.801 -8.695 -20.598 1.00 61.19 89 LYS A CA 1
ATOM 714 C C . LYS A 1 89 ? 32.653 -9.735 -19.888 1.00 61.19 89 LYS A C 1
ATOM 716 O O . LYS A 1 89 ? 33.513 -9.379 -19.089 1.00 61.19 89 LYS A O 1
ATOM 721 N N . ALA A 1 90 ? 32.397 -11.008 -20.164 1.00 52.06 90 ALA A N 1
ATOM 722 C CA . ALA A 1 90 ? 33.217 -12.115 -19.697 1.00 52.06 90 ALA A CA 1
ATOM 723 C C . ALA A 1 90 ? 34.143 -12.558 -20.838 1.00 52.06 90 ALA A C 1
ATOM 725 O O . ALA A 1 90 ? 33.696 -12.857 -21.947 1.00 52.06 90 ALA A O 1
ATOM 726 N N . ASN A 1 91 ? 35.447 -12.565 -20.566 1.00 55.56 91 ASN A N 1
ATOM 727 C CA . ASN A 1 91 ? 36.451 -13.095 -21.481 1.00 55.56 91 ASN A CA 1
ATOM 728 C C . ASN A 1 91 ? 36.873 -14.471 -20.962 1.00 55.56 91 ASN A C 1
ATOM 730 O O . ASN A 1 91 ? 37.497 -14.558 -19.906 1.00 55.56 91 ASN A O 1
ATOM 734 N N . ALA A 1 92 ? 36.537 -15.534 -21.692 1.00 51.22 92 ALA A N 1
ATOM 735 C CA . ALA A 1 92 ? 37.016 -16.880 -21.401 1.00 51.22 92 ALA A CA 1
ATOM 736 C C . ALA A 1 92 ? 38.186 -17.186 -22.346 1.00 51.22 92 ALA A C 1
ATOM 738 O O . ALA A 1 92 ? 37.991 -17.519 -23.515 1.00 51.22 92 ALA A O 1
ATOM 739 N N . GLY A 1 93 ? 39.416 -17.010 -21.858 1.00 48.66 93 GLY A N 1
ATOM 740 C CA . GLY A 1 93 ? 40.615 -17.473 -22.555 1.00 48.66 93 GLY A CA 1
ATOM 741 C C . GLY A 1 93 ? 40.869 -18.938 -22.217 1.00 48.66 93 GLY A C 1
ATOM 742 O O . GLY A 1 93 ? 41.215 -19.244 -21.078 1.00 48.66 93 GLY A O 1
ATOM 743 N N . VAL A 1 94 ? 40.689 -19.846 -23.178 1.00 44.91 94 VAL A N 1
ATOM 744 C CA . VAL A 1 94 ? 41.078 -21.253 -23.017 1.00 44.91 94 VAL A CA 1
ATOM 745 C C . VAL A 1 94 ? 42.494 -21.407 -23.564 1.00 44.91 94 VAL A C 1
ATOM 747 O O . VAL A 1 94 ? 42.689 -21.496 -24.772 1.00 44.91 94 VAL A O 1
ATOM 750 N N . ASN A 1 95 ? 43.494 -21.443 -22.681 1.00 44.22 95 ASN A N 1
ATOM 751 C CA . ASN A 1 95 ? 44.863 -21.808 -23.052 1.00 44.22 95 ASN A CA 1
ATOM 752 C C . ASN A 1 95 ? 44.956 -23.335 -23.213 1.00 44.22 95 ASN A C 1
ATOM 754 O O . ASN A 1 95 ? 45.522 -24.024 -22.366 1.00 44.22 95 ASN A O 1
ATOM 758 N N . ALA A 1 96 ? 44.364 -23.883 -24.274 1.00 39.31 96 ALA A N 1
ATOM 759 C CA . ALA A 1 96 ? 44.685 -25.232 -24.721 1.00 39.31 96 ALA A CA 1
ATOM 760 C C . ALA A 1 96 ? 45.880 -25.118 -25.672 1.00 39.31 96 ALA A C 1
ATOM 762 O O . ALA A 1 96 ? 45.829 -24.370 -26.642 1.00 39.31 96 ALA A O 1
ATOM 763 N N . ALA A 1 97 ? 46.966 -25.840 -25.388 1.00 45.78 97 ALA A N 1
ATOM 764 C CA . ALA A 1 97 ? 48.249 -25.767 -26.097 1.00 45.78 97 ALA A CA 1
ATOM 765 C C . ALA A 1 97 ? 48.208 -26.161 -27.595 1.00 45.78 97 ALA A C 1
ATOM 767 O O . ALA A 1 97 ? 49.252 -26.364 -28.208 1.00 45.78 97 ALA A O 1
ATOM 768 N N . ILE A 1 98 ? 47.024 -26.281 -28.199 1.00 44.62 98 ILE A N 1
ATOM 769 C CA . ILE A 1 98 ? 46.797 -26.530 -29.619 1.00 44.62 98 ILE A CA 1
ATOM 770 C C . ILE A 1 98 ? 45.487 -25.793 -29.973 1.00 44.62 98 ILE A C 1
ATOM 772 O O . ILE A 1 98 ? 44.418 -26.232 -29.565 1.00 44.62 98 ILE A O 1
ATOM 776 N N . ALA A 1 99 ? 45.590 -24.679 -30.709 1.00 43.00 99 ALA A N 1
ATOM 777 C CA . ALA A 1 99 ? 44.534 -23.726 -31.109 1.00 43.00 99 ALA A CA 1
ATOM 778 C C . ALA A 1 99 ? 44.173 -22.612 -30.094 1.00 43.00 99 ALA A C 1
ATOM 780 O O . ALA A 1 99 ? 43.373 -22.786 -29.178 1.00 43.00 99 ALA A O 1
ATOM 781 N N . GLU A 1 100 ? 44.710 -21.411 -30.345 1.00 42.03 100 GLU A N 1
ATOM 782 C CA . GLU A 1 100 ? 44.257 -20.151 -29.744 1.00 42.03 100 GLU A CA 1
ATOM 783 C C . GLU A 1 100 ? 42.823 -19.830 -30.200 1.00 42.03 100 GLU A C 1
ATOM 785 O O . GLU A 1 100 ? 42.591 -19.310 -31.292 1.00 42.03 100 GLU A O 1
ATOM 790 N N . GLY A 1 101 ? 41.841 -20.138 -29.356 1.00 44.09 101 GLY A N 1
ATOM 791 C CA . GLY A 1 101 ? 40.471 -19.650 -29.488 1.00 44.09 101 GLY A CA 1
ATOM 792 C C . GLY A 1 101 ? 40.169 -18.657 -28.371 1.00 44.09 101 GLY A C 1
ATOM 793 O O . GLY A 1 101 ? 40.118 -19.039 -27.204 1.00 44.09 101 GLY A O 1
ATOM 794 N N . SER A 1 102 ? 39.946 -17.385 -28.709 1.00 50.84 102 SER A N 1
ATOM 795 C CA . SER A 1 102 ? 39.368 -16.417 -27.768 1.00 50.84 102 SER A CA 1
ATOM 796 C C . SER A 1 102 ? 37.864 -16.309 -28.016 1.00 50.84 102 SER A C 1
ATOM 798 O O . SER A 1 102 ? 37.423 -16.013 -29.129 1.00 50.84 102 SER A O 1
ATOM 800 N N . ALA A 1 103 ? 37.071 -16.574 -26.977 1.00 47.22 103 ALA A N 1
ATOM 801 C CA . ALA A 1 103 ? 35.636 -16.330 -26.970 1.00 47.22 103 ALA A CA 1
ATOM 802 C C . ALA A 1 103 ? 35.342 -15.173 -26.009 1.00 47.22 103 ALA A C 1
ATOM 804 O O . ALA A 1 103 ? 35.713 -15.207 -24.832 1.00 47.22 103 ALA A O 1
ATOM 805 N N . SER A 1 104 ? 34.692 -14.129 -26.521 1.00 53.12 104 SER A N 1
ATOM 806 C CA . SER A 1 104 ? 34.173 -13.035 -25.707 1.00 53.12 104 SER A CA 1
ATOM 807 C C . SER A 1 104 ? 32.656 -13.147 -25.667 1.00 53.12 104 SER A C 1
ATOM 809 O O . SER A 1 104 ? 31.989 -13.138 -26.703 1.00 53.12 104 SER A O 1
ATOM 811 N N . THR A 1 105 ? 32.123 -13.272 -24.457 1.00 53.41 105 THR A N 1
ATOM 812 C CA . THR A 1 105 ? 30.685 -13.277 -24.184 1.00 53.41 105 THR A CA 1
ATOM 813 C C . THR A 1 105 ? 30.320 -11.955 -23.523 1.00 53.41 105 THR A C 1
ATOM 815 O O . THR A 1 105 ? 30.825 -11.634 -22.445 1.00 53.41 105 THR A O 1
ATOM 818 N N . GLY A 1 106 ? 29.470 -11.170 -24.173 1.00 56.09 106 GLY A N 1
ATOM 819 C CA . GLY A 1 106 ? 28.856 -9.969 -23.627 1.00 56.09 106 GLY A CA 1
ATOM 820 C C . GLY A 1 106 ? 27.402 -10.236 -23.250 1.00 56.09 106 GLY A C 1
ATOM 821 O O . GLY A 1 106 ? 26.656 -10.809 -24.034 1.00 56.09 106 GLY A O 1
ATOM 822 N N . PHE A 1 107 ? 26.991 -9.800 -22.067 1.00 50.72 107 PHE A N 1
ATOM 823 C CA . PHE A 1 107 ? 25.588 -9.705 -21.678 1.00 50.72 107 PHE A CA 1
ATOM 824 C C . PHE A 1 107 ? 25.250 -8.224 -21.524 1.00 50.72 107 PHE A C 1
ATOM 826 O O . PHE A 1 107 ? 25.876 -7.534 -20.721 1.00 50.72 107 PHE A O 1
ATOM 833 N N . GLY A 1 108 ? 24.321 -7.720 -22.327 1.00 57.44 108 GLY A N 1
ATOM 834 C CA . GLY A 1 108 ? 23.759 -6.384 -22.186 1.00 57.44 108 GLY A CA 1
ATOM 835 C C . GLY A 1 108 ? 22.347 -6.487 -21.633 1.00 57.44 108 GLY A C 1
ATOM 836 O O . GLY A 1 108 ? 21.563 -7.318 -22.078 1.00 57.44 108 GLY A O 1
ATOM 837 N N . GLN A 1 109 ? 22.002 -5.646 -20.671 1.00 60.84 109 GLN A N 1
ATOM 838 C CA . GLN A 1 109 ? 20.618 -5.506 -20.244 1.00 60.84 109 GLN A CA 1
ATOM 839 C C . GLN A 1 109 ? 20.306 -4.040 -19.994 1.00 60.84 109 GLN A C 1
ATOM 841 O O . GLN A 1 109 ? 21.050 -3.337 -19.304 1.00 60.84 109 GLN A O 1
ATOM 846 N N . SER A 1 110 ? 19.202 -3.596 -20.584 1.00 63.56 110 SER A N 1
ATOM 847 C CA . SER A 1 110 ? 18.637 -2.272 -20.392 1.00 63.56 110 SER A CA 1
ATOM 848 C C . SER A 1 110 ? 17.198 -2.384 -19.927 1.00 63.56 110 SER A C 1
ATOM 850 O O . SER A 1 110 ? 16.383 -3.057 -20.556 1.00 63.56 110 SER A O 1
ATOM 852 N N . CYS A 1 111 ? 16.893 -1.689 -18.840 1.00 66.94 111 CYS A N 1
ATOM 853 C CA . CYS A 1 111 ? 15.553 -1.591 -18.296 1.00 66.94 111 CYS A CA 1
ATOM 854 C C . CYS A 1 111 ? 15.235 -0.150 -17.922 1.00 66.94 111 CYS A C 1
ATOM 856 O O . CYS A 1 111 ? 16.123 0.626 -17.542 1.00 66.94 111 CYS A O 1
ATOM 858 N N . GLY A 1 112 ? 13.957 0.184 -17.908 1.00 77.56 112 GLY A N 1
ATOM 859 C CA . GLY A 1 112 ? 13.536 1.475 -17.410 1.00 77.56 112 GLY A CA 1
ATOM 860 C C . GLY A 1 112 ? 12.053 1.555 -17.126 1.00 77.56 112 GLY A C 1
ATOM 861 O O . GLY A 1 112 ? 11.266 0.684 -17.496 1.00 77.56 112 GLY A O 1
ATOM 862 N N . TYR A 1 113 ? 11.694 2.627 -16.436 1.00 85.00 113 TYR A N 1
ATOM 863 C CA . TYR A 1 113 ? 10.313 3.029 -16.257 1.00 85.00 113 TYR A CA 1
ATOM 864 C C . TYR A 1 113 ? 10.210 4.550 -16.304 1.00 85.00 113 TYR A C 1
ATOM 866 O O . TYR A 1 113 ? 11.120 5.268 -15.876 1.00 85.00 113 TYR A O 1
ATOM 874 N N . ASP A 1 114 ? 9.082 5.022 -16.815 1.00 89.06 114 ASP A N 1
ATOM 875 C CA . ASP A 1 114 ? 8.665 6.418 -16.803 1.00 89.06 114 ASP A CA 1
ATOM 876 C C . ASP A 1 114 ? 7.207 6.422 -16.343 1.00 89.06 114 ASP A C 1
ATOM 878 O O . ASP A 1 114 ? 6.310 6.028 -17.088 1.00 89.06 114 ASP A O 1
ATOM 882 N N . ILE A 1 115 ? 6.997 6.713 -15.060 1.00 91.00 115 ILE A N 1
ATOM 883 C CA . ILE A 1 115 ? 5.690 6.614 -14.408 1.00 91.00 115 ILE A CA 1
ATOM 884 C C . ILE A 1 115 ? 5.393 7.888 -13.637 1.00 91.00 115 ILE A C 1
ATOM 886 O O . ILE A 1 115 ? 6.290 8.615 -13.218 1.00 91.00 115 ILE A O 1
ATOM 890 N N . GLU A 1 116 ? 4.118 8.124 -13.383 1.00 92.38 116 GLU A N 1
ATOM 891 C CA . GLU A 1 116 ? 3.658 9.188 -12.506 1.00 92.38 116 GLU A CA 1
ATOM 892 C C . GLU A 1 116 ? 2.909 8.542 -11.344 1.00 92.38 116 GLU A C 1
ATOM 894 O O . GLU A 1 116 ? 1.997 7.743 -11.557 1.00 92.38 116 GLU A O 1
ATOM 899 N N . VAL A 1 117 ? 3.338 8.840 -10.118 1.00 92.50 117 VAL A N 1
ATOM 900 C CA . VAL A 1 117 ? 2.724 8.308 -8.897 1.00 92.50 117 VAL A CA 1
ATOM 901 C C . VAL A 1 117 ? 2.047 9.418 -8.117 1.00 92.50 117 VAL A C 1
ATOM 903 O O . VAL A 1 117 ? 2.483 10.566 -8.146 1.00 92.50 117 VAL A O 1
ATOM 906 N N . GLN A 1 118 ? 0.995 9.081 -7.392 1.00 93.62 118 GLN A N 1
ATOM 907 C CA . GLN A 1 118 ? 0.245 10.009 -6.568 1.00 93.62 118 GLN A CA 1
ATOM 908 C C . GLN A 1 118 ? 0.008 9.393 -5.198 1.00 93.62 118 GLN A C 1
ATOM 910 O O . GLN A 1 118 ? -0.334 8.217 -5.090 1.00 93.62 118 GLN A O 1
ATOM 915 N N . CYS A 1 119 ? 0.218 10.191 -4.156 1.00 92.38 119 CYS A N 1
ATOM 916 C CA . CYS A 1 119 ? -0.078 9.786 -2.795 1.00 92.38 119 CYS A CA 1
ATOM 917 C C . CYS A 1 119 ? -1.555 10.036 -2.500 1.00 92.38 119 CYS A C 1
ATOM 919 O O . CYS A 1 119 ? -2.088 11.113 -2.774 1.00 92.38 119 CYS A O 1
ATOM 921 N N . THR A 1 120 ? -2.192 9.034 -1.911 1.00 91.69 120 THR A N 1
ATOM 922 C CA . THR A 1 120 ? -3.471 9.157 -1.226 1.00 91.69 120 THR A CA 1
ATOM 923 C C . THR A 1 120 ? -3.212 8.916 0.256 1.00 91.69 120 THR A C 1
ATOM 925 O O . THR A 1 120 ? -2.769 7.833 0.645 1.00 91.69 120 THR A O 1
ATOM 928 N N . SER A 1 121 ? -3.493 9.895 1.113 1.00 92.06 121 SER A N 1
ATOM 929 C CA . SER A 1 121 ? -3.269 9.779 2.557 1.00 92.06 121 SER A CA 1
ATOM 930 C C . SER A 1 121 ? -4.473 10.227 3.372 1.00 92.06 121 SER A C 1
ATOM 932 O O . SER A 1 121 ? -5.308 11.011 2.923 1.00 92.06 121 SER A O 1
ATOM 934 N N . ILE A 1 122 ? -4.584 9.707 4.590 1.00 88.62 122 ILE A N 1
ATOM 935 C CA . ILE A 1 122 ? -5.540 10.199 5.580 1.00 88.62 122 ILE A CA 1
ATOM 936 C C . ILE A 1 122 ? -4.761 11.066 6.573 1.00 88.62 122 ILE A C 1
ATOM 938 O O . ILE A 1 122 ? -3.907 10.535 7.282 1.00 88.62 122 ILE A O 1
ATOM 942 N N . PRO A 1 123 ? -5.047 12.376 6.655 1.00 86.06 123 PRO A N 1
ATOM 943 C CA . PRO A 1 123 ? -4.407 13.260 7.620 1.00 86.06 123 PRO A CA 1
ATOM 944 C C . PRO A 1 123 ? -4.599 12.781 9.057 1.00 86.06 123 PRO A C 1
ATOM 946 O O . PRO A 1 123 ? -5.699 12.360 9.431 1.00 86.06 123 PRO A O 1
ATOM 949 N N . ASP A 1 124 ? -3.576 12.969 9.889 1.00 84.88 124 ASP A N 1
ATOM 950 C CA . ASP A 1 124 ? -3.612 12.620 11.316 1.00 84.88 124 ASP A CA 1
ATOM 951 C C . ASP A 1 124 ? -4.804 13.258 12.042 1.00 84.88 124 ASP A C 1
ATOM 953 O O . ASP A 1 124 ? -5.491 12.602 12.824 1.00 84.88 124 ASP A O 1
ATOM 957 N N . SER A 1 125 ? -5.132 14.508 11.697 1.00 83.19 125 SER A N 1
ATOM 958 C CA . SER A 1 125 ? -6.290 15.226 12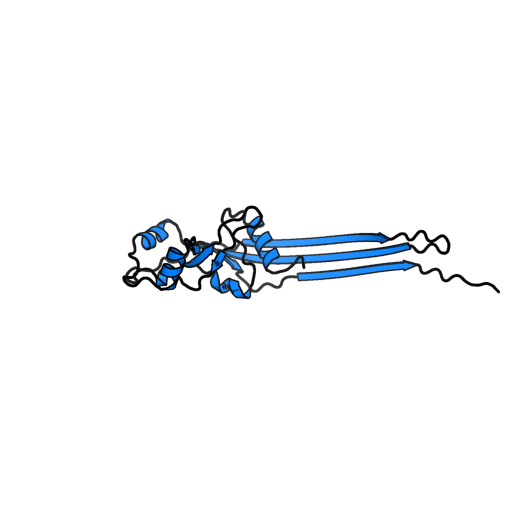.246 1.00 83.19 125 SER A CA 1
ATOM 959 C C . SER A 1 125 ? -7.624 14.525 11.972 1.00 83.19 125 SER A C 1
ATOM 961 O O . SER A 1 125 ? -8.562 14.643 12.759 1.00 83.19 125 SER A O 1
ATOM 963 N N . LYS A 1 126 ? -7.729 13.768 10.873 1.00 83.19 126 LYS A N 1
ATOM 964 C CA . LYS A 1 126 ? -8.925 12.988 10.540 1.00 83.19 126 LYS A CA 1
ATOM 965 C C . LYS A 1 126 ? -8.876 11.570 11.124 1.00 83.19 126 LYS A C 1
ATOM 967 O O . LYS A 1 126 ? -9.940 10.982 11.337 1.00 83.19 126 LYS A O 1
ATOM 972 N N . LEU A 1 127 ? -7.691 11.035 11.441 1.00 84.69 127 LEU A N 1
ATOM 973 C CA . LEU A 1 127 ? -7.526 9.730 12.101 1.00 84.69 127 LEU A CA 1
ATOM 974 C C . LEU A 1 127 ? -8.027 9.731 13.550 1.00 84.69 127 LEU A C 1
ATOM 976 O O . LEU A 1 127 ? -8.568 8.718 13.997 1.00 84.69 127 LEU A O 1
ATOM 980 N N . GLU A 1 128 ? -7.943 10.856 14.264 1.00 83.50 128 GLU A N 1
ATOM 981 C CA . GLU A 1 128 ? -8.498 10.982 15.625 1.00 83.50 128 GLU A CA 1
ATOM 982 C C . GLU A 1 128 ? -9.990 10.614 15.676 1.00 83.50 128 GLU A C 1
ATOM 984 O O . GLU A 1 128 ? -10.467 9.971 16.614 1.00 83.50 128 GLU A O 1
ATOM 989 N N . SER A 1 129 ? -10.738 10.952 14.621 1.00 83.56 129 SER A N 1
ATOM 990 C CA . SER A 1 129 ? -12.159 10.611 14.508 1.00 83.56 129 SER A CA 1
ATOM 991 C C . SER A 1 129 ? -12.426 9.108 14.378 1.00 83.56 129 SER A C 1
ATOM 993 O O . SER A 1 129 ? -13.547 8.675 14.637 1.00 83.56 129 SER A O 1
ATOM 995 N N . LEU A 1 130 ? -11.433 8.314 13.955 1.00 85.75 130 LEU A N 1
ATOM 996 C CA . LEU A 1 130 ? -11.497 6.851 13.906 1.00 85.75 130 LEU A CA 1
ATOM 997 C C . LEU A 1 130 ? -11.062 6.236 15.234 1.00 85.75 130 LEU A C 1
ATOM 999 O O . LEU A 1 130 ? -11.691 5.288 15.688 1.00 85.75 130 LEU A O 1
ATOM 1003 N N . GLN A 1 131 ? -10.034 6.797 15.877 1.00 84.81 131 GLN A N 1
ATOM 1004 C CA . GLN A 1 131 ? -9.532 6.316 17.170 1.00 84.81 131 GLN A CA 1
ATOM 1005 C C . GLN A 1 131 ? -10.574 6.429 18.286 1.00 84.81 131 GLN A C 1
ATOM 1007 O O . GLN A 1 131 ? -10.661 5.559 19.146 1.00 84.81 131 GLN A O 1
ATOM 1012 N N . ASN A 1 132 ? -11.392 7.482 18.250 1.00 85.25 132 ASN A N 1
ATOM 1013 C CA . ASN A 1 132 ? -12.465 7.691 19.220 1.00 85.25 132 ASN A CA 1
ATOM 1014 C C . ASN A 1 132 ? -13.702 6.811 18.965 1.00 85.25 132 ASN A C 1
ATOM 1016 O O . ASN A 1 132 ? -14.663 6.870 19.735 1.00 85.25 132 ASN A O 1
ATOM 1020 N N . ARG A 1 133 ? -13.717 6.003 17.893 1.00 87.69 133 ARG A N 1
ATOM 1021 C CA . ARG A 1 133 ? -14.830 5.088 17.615 1.00 87.69 133 ARG A CA 1
ATOM 1022 C C . ARG A 1 133 ? -14.689 3.830 18.438 1.00 87.69 133 ARG A C 1
ATOM 1024 O O . ARG A 1 133 ? -13.612 3.252 18.570 1.00 87.69 133 ARG A O 1
ATOM 1031 N N . LYS A 1 134 ? -15.827 3.364 18.930 1.00 87.56 134 LYS A N 1
ATOM 1032 C CA . LYS A 1 134 ? -15.907 2.072 19.584 1.00 87.56 134 LYS A CA 1
ATOM 1033 C C . LYS A 1 134 ? -15.799 0.959 18.534 1.00 87.56 134 LYS A C 1
ATOM 1035 O O . LYS A 1 134 ? -16.257 1.100 17.396 1.00 87.56 134 LYS A O 1
ATOM 1040 N N . LEU A 1 135 ? -15.147 -0.134 18.921 1.00 87.62 135 LEU A N 1
ATOM 1041 C CA . LEU A 1 135 ? -15.156 -1.377 18.155 1.00 87.62 135 LEU A CA 1
ATOM 1042 C C . LEU A 1 135 ? -16.573 -1.954 18.130 1.00 87.62 135 LEU A C 1
ATOM 1044 O O . LEU A 1 135 ? -17.344 -1.749 19.068 1.00 87.62 135 LEU A O 1
ATOM 1048 N N . LEU A 1 136 ? -16.902 -2.714 17.089 1.00 85.94 136 LEU A N 1
ATOM 1049 C CA . LEU A 1 136 ? -18.161 -3.453 17.056 1.00 85.94 136 LEU A CA 1
ATOM 1050 C C . LEU A 1 136 ? -18.304 -4.347 18.297 1.00 85.94 136 LEU A C 1
ATOM 1052 O O . LEU A 1 136 ? -17.345 -4.985 18.733 1.00 85.94 136 LEU A O 1
ATOM 1056 N N . ASP A 1 137 ? -19.528 -4.430 18.827 1.00 78.81 137 ASP A N 1
ATOM 1057 C CA . ASP A 1 137 ? -19.840 -5.282 19.986 1.00 78.81 137 ASP A CA 1
ATOM 1058 C C . ASP A 1 137 ? -19.508 -6.757 19.718 1.00 78.81 137 ASP A C 1
ATOM 1060 O O . ASP A 1 137 ? -19.152 -7.510 20.627 1.00 78.81 137 ASP A O 1
ATOM 1064 N N . TRP A 1 138 ? -19.599 -7.171 18.452 1.00 82.00 138 TRP A N 1
ATOM 1065 C CA . TRP A 1 138 ? -19.128 -8.468 18.000 1.00 82.00 138 TRP A CA 1
ATOM 1066 C C . TRP A 1 138 ? -17.706 -8.357 17.443 1.00 82.00 138 TRP A C 1
ATOM 1068 O O . TRP A 1 138 ? -17.497 -7.783 16.376 1.00 82.00 138 TRP A O 1
ATOM 1078 N N . GLU A 1 139 ? -16.736 -8.946 18.151 1.00 82.25 139 GLU A N 1
ATOM 1079 C CA . GLU A 1 139 ? -15.353 -9.080 17.678 1.00 82.25 139 GLU A CA 1
ATOM 1080 C C . GLU A 1 139 ? -15.313 -10.049 16.478 1.00 82.25 139 GLU A C 1
ATOM 1082 O O . GLU A 1 139 ? -15.628 -11.237 16.643 1.00 82.25 139 GLU A O 1
ATOM 1087 N N . PRO A 1 140 ? -14.897 -9.599 15.279 1.00 83.31 140 PRO A N 1
ATOM 1088 C CA . PRO A 1 140 ? -14.747 -10.488 14.136 1.00 83.31 140 PRO A CA 1
ATOM 1089 C C . PRO A 1 140 ? -13.740 -11.604 14.429 1.00 83.31 140 PRO A C 1
ATOM 1091 O O . PRO A 1 140 ? -12.720 -11.399 15.095 1.00 83.31 140 PRO A O 1
ATOM 1094 N N . SER A 1 141 ? -13.987 -12.797 13.883 1.00 86.06 141 SER A N 1
ATOM 1095 C CA . SER A 1 141 ? -13.156 -13.984 14.137 1.00 86.06 141 SER A CA 1
ATOM 1096 C C . SER A 1 141 ? -11.675 -13.768 13.807 1.00 86.06 141 SER A C 1
ATOM 1098 O O . SER A 1 141 ? -10.811 -14.291 14.513 1.00 86.06 141 SER A O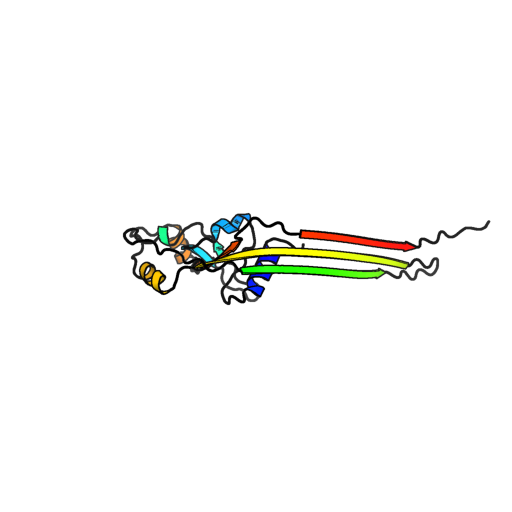 1
ATOM 1100 N N . PHE A 1 142 ? -11.366 -12.969 12.781 1.00 85.06 142 PHE A N 1
ATOM 1101 C CA . PHE A 1 142 ? -9.988 -12.655 12.410 1.00 85.06 142 PHE A CA 1
ATOM 1102 C C . PHE A 1 142 ? -9.268 -11.839 13.495 1.00 85.06 142 PHE A C 1
ATOM 1104 O O . PHE A 1 142 ? -8.149 -12.192 13.854 1.00 85.06 142 PHE A O 1
ATOM 1111 N N . VAL A 1 143 ? -9.916 -10.819 14.079 1.00 86.56 143 VAL A N 1
ATOM 1112 C CA . VAL A 1 143 ? -9.337 -9.992 15.155 1.00 86.56 143 VAL A CA 1
ATOM 1113 C C . VAL A 1 143 ? -9.016 -10.872 16.356 1.00 86.56 143 VAL A C 1
ATOM 1115 O O . VAL A 1 143 ? -7.904 -10.833 16.886 1.00 86.56 143 VAL A O 1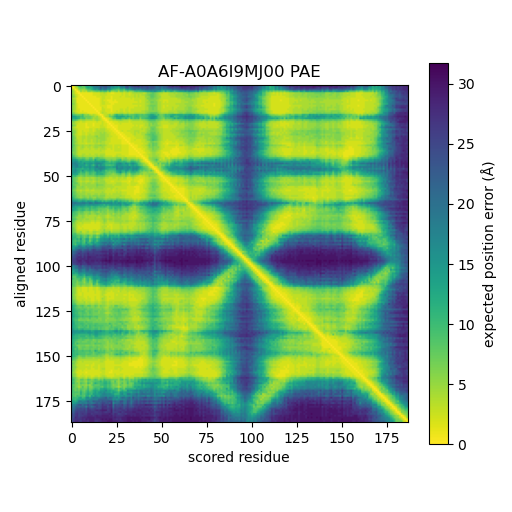
ATOM 1118 N N . LYS A 1 144 ? -9.951 -11.761 16.712 1.00 87.12 144 LYS A N 1
ATOM 1119 C CA . LYS A 1 144 ? -9.757 -12.739 17.782 1.00 87.12 144 LYS A CA 1
ATOM 1120 C C . LYS A 1 144 ? -8.564 -13.660 17.506 1.00 87.12 144 LYS A C 1
ATOM 1122 O O . LYS A 1 144 ? -7.752 -13.887 18.402 1.00 87.12 144 LYS A O 1
ATOM 1127 N N . ASN A 1 145 ? -8.430 -14.170 16.280 1.00 87.19 145 ASN A N 1
ATOM 1128 C CA . ASN A 1 145 ? -7.307 -15.024 15.882 1.00 87.19 145 ASN A CA 1
ATOM 1129 C C . ASN A 1 145 ? -5.966 -14.278 15.942 1.00 87.19 145 ASN A C 1
ATOM 1131 O O . ASN A 1 145 ? -4.989 -14.825 16.453 1.00 87.19 145 ASN A O 1
ATOM 1135 N N . CYS A 1 146 ? -5.920 -13.027 15.478 1.00 84.75 146 CYS A N 1
ATOM 1136 C CA . CYS A 1 146 ? -4.729 -12.181 15.547 1.00 84.75 146 CYS A CA 1
ATOM 1137 C C . CYS A 1 146 ? -4.314 -11.914 16.998 1.00 84.75 146 CYS A C 1
ATOM 1139 O O . CYS A 1 146 ? -3.150 -12.102 17.353 1.00 84.75 146 CYS A O 1
ATOM 1141 N N . ARG A 1 147 ? -5.282 -11.584 17.862 1.00 85.44 147 ARG A N 1
ATOM 1142 C CA . ARG A 1 147 ? -5.073 -11.374 19.300 1.00 85.44 147 ARG A CA 1
ATOM 1143 C C . ARG A 1 147 ? -4.545 -12.628 19.995 1.00 85.44 147 ARG A C 1
ATOM 1145 O O . ARG A 1 147 ? -3.585 -12.557 20.758 1.00 85.44 147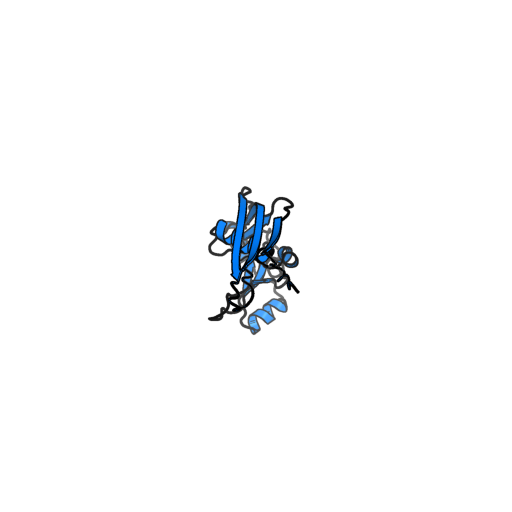 ARG A O 1
ATOM 1152 N N . MET A 1 148 ? -5.141 -13.785 19.709 1.00 86.44 148 MET A N 1
ATOM 1153 C CA . MET A 1 148 ? -4.737 -15.065 20.296 1.00 86.44 148 MET A CA 1
ATOM 1154 C C . MET A 1 148 ? -3.337 -15.493 19.829 1.00 86.44 148 MET A C 1
ATOM 1156 O O . MET A 1 148 ? -2.565 -16.039 20.614 1.00 86.44 148 MET A O 1
ATOM 1160 N N . GLY A 1 149 ? -2.994 -15.185 18.576 1.00 84.88 149 GLY A N 1
ATOM 1161 C CA . GLY A 1 149 ? -1.673 -15.411 17.992 1.00 84.88 149 GLY A CA 1
ATOM 1162 C C . GLY A 1 149 ? -0.620 -14.351 18.327 1.00 84.88 149 GLY A C 1
ATOM 1163 O O . GLY A 1 149 ? 0.505 -14.491 17.859 1.00 84.88 149 GLY A O 1
ATOM 1164 N N . ARG A 1 150 ? -0.959 -13.309 19.107 1.00 82.62 150 ARG A N 1
ATOM 1165 C CA . ARG A 1 150 ? -0.087 -12.153 19.409 1.00 82.62 150 ARG A CA 1
ATOM 1166 C C . ARG A 1 150 ? 0.531 -11.524 18.154 1.00 82.62 150 ARG A C 1
ATOM 1168 O O . ARG A 1 150 ? 1.707 -11.179 18.140 1.00 82.62 150 ARG A O 1
ATOM 1175 N N . LYS A 1 151 ? -0.270 -11.424 17.096 1.00 84.81 151 LYS A N 1
ATOM 1176 C CA . LYS A 1 151 ? 0.134 -10.821 15.827 1.00 84.81 151 LYS A CA 1
ATOM 1177 C C . LYS A 1 151 ? -0.011 -9.308 15.896 1.00 84.81 151 LYS A C 1
ATOM 1179 O O . LYS A 1 151 ? -0.991 -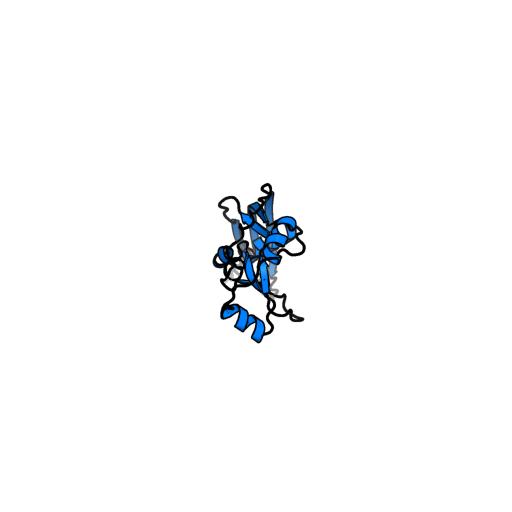8.811 16.453 1.00 84.81 151 LYS A O 1
ATOM 1184 N N . GLU A 1 152 ? 0.940 -8.603 15.302 1.00 88.62 152 GLU A N 1
ATOM 1185 C CA . GLU A 1 152 ? 0.891 -7.152 15.167 1.00 88.62 152 GLU A CA 1
ATOM 1186 C C . GLU A 1 152 ? 0.051 -6.791 13.941 1.00 88.62 152 GLU A C 1
ATOM 1188 O O . GLU A 1 152 ? 0.188 -7.390 12.870 1.00 88.62 152 GLU A O 1
ATOM 1193 N N . LEU A 1 153 ? -0.874 -5.853 14.141 1.00 91.12 153 LEU A N 1
ATOM 1194 C CA . LEU A 1 153 ? -1.776 -5.371 13.108 1.00 91.12 153 LEU A CA 1
ATOM 1195 C C . LEU A 1 153 ? -1.485 -3.904 12.833 1.00 91.12 153 LEU A C 1
ATOM 1197 O O . LEU A 1 153 ? -1.356 -3.104 13.759 1.00 91.12 153 LEU A O 1
ATOM 1201 N N . TYR A 1 154 ? -1.448 -3.573 11.554 1.00 91.62 154 TYR A N 1
ATOM 1202 C CA . TYR A 1 154 ? -1.233 -2.233 11.038 1.00 91.62 154 TYR A CA 1
ATOM 1203 C C . TYR A 1 154 ? -2.381 -1.860 10.108 1.00 91.62 154 TYR A C 1
ATOM 1205 O O . TYR A 1 154 ? -3.147 -2.716 9.665 1.00 91.62 154 TYR A O 1
ATOM 1213 N N . VAL A 1 155 ? -2.520 -0.570 9.826 1.00 92.50 155 VAL A N 1
ATOM 1214 C CA . VAL A 1 155 ? -3.546 -0.050 8.923 1.00 92.50 155 VAL A CA 1
ATOM 1215 C C . VAL A 1 155 ? -2.869 0.826 7.889 1.00 92.50 155 VAL A C 1
ATOM 1217 O O . VAL A 1 155 ? -2.019 1.645 8.234 1.00 92.50 155 VAL A O 1
ATOM 1220 N N . VAL A 1 156 ? -3.268 0.677 6.629 1.00 92.94 156 VAL A N 1
ATOM 1221 C CA . VAL A 1 156 ? -2.800 1.555 5.557 1.00 92.94 156 VAL A CA 1
ATOM 1222 C C . VAL A 1 156 ? -3.404 2.948 5.738 1.00 92.94 156 VAL A C 1
ATOM 1224 O O . VAL A 1 156 ? -4.614 3.137 5.581 1.00 92.94 156 VAL A O 1
ATOM 1227 N N . THR A 1 157 ? -2.563 3.928 6.056 1.00 92.25 157 THR A N 1
ATOM 1228 C CA . THR A 1 157 ? -2.939 5.349 6.154 1.00 92.25 157 THR A CA 1
ATOM 1229 C C . THR A 1 157 ? -2.542 6.146 4.917 1.00 92.25 157 THR A C 1
ATOM 1231 O O . THR A 1 157 ? -3.191 7.138 4.594 1.00 92.25 157 THR A O 1
ATOM 1234 N N . GLU A 1 158 ? -1.507 5.697 4.214 1.00 92.56 158 GLU A N 1
ATOM 1235 C CA . GLU A 1 158 ? -0.943 6.326 3.027 1.00 92.56 158 GLU A CA 1
ATOM 1236 C C . GLU A 1 158 ? -0.643 5.260 1.969 1.00 92.56 158 GLU A C 1
ATOM 1238 O O . GLU A 1 158 ? -0.104 4.197 2.282 1.00 92.56 158 GLU A O 1
ATOM 1243 N N . ALA A 1 159 ? -0.987 5.545 0.714 1.00 92.75 159 ALA A N 1
ATOM 1244 C CA . ALA A 1 159 ? -0.694 4.682 -0.421 1.00 92.75 159 ALA A CA 1
ATOM 1245 C C . ALA A 1 159 ? -0.276 5.508 -1.641 1.00 92.75 159 ALA A C 1
ATOM 1247 O O . ALA A 1 159 ? -0.887 6.532 -1.952 1.00 92.75 159 ALA A O 1
ATOM 1248 N N . PHE A 1 160 ? 0.750 5.034 -2.349 1.00 92.81 160 PHE A N 1
ATOM 1249 C CA . PHE A 1 160 ? 1.184 5.600 -3.624 1.00 92.81 160 PHE A CA 1
ATOM 1250 C C . PHE A 1 160 ? 0.662 4.742 -4.771 1.00 92.81 160 PHE A C 1
ATOM 1252 O O . PHE A 1 160 ? 1.021 3.570 -4.890 1.00 92.81 160 PHE A O 1
ATOM 1259 N N . GLU A 1 161 ? -0.148 5.344 -5.633 1.00 92.31 161 GLU A N 1
ATOM 1260 C CA . GLU A 1 161 ? -0.734 4.688 -6.798 1.00 92.31 161 GLU A CA 1
ATOM 1261 C C . GLU A 1 161 ? -0.229 5.337 -8.086 1.00 92.31 161 GLU A C 1
ATOM 1263 O O . GLU A 1 161 ? 0.117 6.519 -8.112 1.00 92.31 161 GLU A O 1
ATOM 1268 N N . VAL A 1 162 ? -0.161 4.564 -9.169 1.00 91.19 162 VAL A N 1
ATOM 1269 C CA . VAL A 1 162 ? 0.197 5.102 -10.485 1.00 91.19 162 VAL A CA 1
ATOM 1270 C C . VAL A 1 162 ? -1.028 5.807 -11.068 1.00 91.19 162 VAL A C 1
ATOM 1272 O O . VAL A 1 162 ? -2.117 5.242 -11.083 1.00 91.19 162 VAL A O 1
ATOM 1275 N N . THR A 1 163 ? -0.864 7.035 -11.559 1.00 85.62 163 THR A N 1
ATOM 1276 C CA . THR A 1 163 ? -1.986 7.859 -12.052 1.00 85.62 163 THR A CA 1
ATOM 1277 C C . THR A 1 163 ? -2.461 7.476 -13.452 1.00 85.62 163 THR A C 1
ATOM 1279 O O . THR A 1 163 ? -3.569 7.830 -13.855 1.00 85.62 163 THR A O 1
ATOM 1282 N N . LYS A 1 164 ? -1.606 6.802 -14.224 1.00 81.25 164 LYS A N 1
ATOM 1283 C CA . LYS A 1 164 ? -1.827 6.437 -15.625 1.00 81.25 164 LYS A CA 1
ATOM 1284 C C . LYS A 1 164 ? -1.296 5.036 -15.885 1.00 81.25 164 LYS A C 1
ATOM 1286 O O . LYS A 1 164 ? -0.312 4.622 -15.275 1.00 81.25 164 LYS A O 1
ATOM 1291 N N . ASP A 1 165 ? -1.899 4.344 -16.843 1.00 79.62 165 ASP A N 1
ATOM 1292 C CA . ASP A 1 165 ? -1.361 3.073 -17.317 1.00 79.62 165 ASP A CA 1
ATOM 1293 C C . ASP A 1 165 ? 0.067 3.279 -17.832 1.00 79.62 165 ASP A C 1
ATOM 1295 O O . ASP A 1 165 ? 0.326 4.144 -18.673 1.00 79.62 165 ASP A O 1
ATOM 1299 N N . ALA A 1 166 ? 0.997 2.486 -17.309 1.00 73.50 166 ALA A N 1
ATOM 1300 C CA . ALA A 1 166 ? 2.403 2.558 -17.664 1.00 73.50 166 ALA A CA 1
ATOM 1301 C C . ALA A 1 166 ? 2.926 1.181 -18.067 1.00 73.50 166 ALA A C 1
ATOM 1303 O O . ALA A 1 166 ? 2.591 0.162 -17.460 1.00 73.50 166 ALA A O 1
ATOM 1304 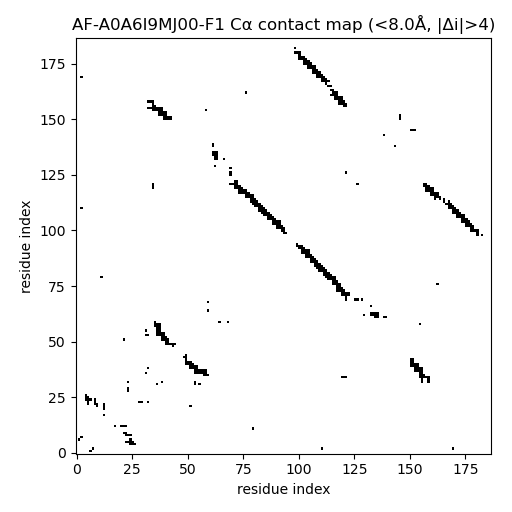N N . VAL A 1 167 ? 3.779 1.164 -19.089 1.00 74.50 167 VAL A N 1
ATOM 1305 C CA . VAL A 1 167 ? 4.470 -0.039 -19.554 1.00 74.50 167 VAL A CA 1
ATOM 1306 C C . VAL A 1 167 ? 5.908 0.018 -19.062 1.00 74.50 167 VAL A C 1
ATOM 1308 O O . VAL A 1 167 ? 6.588 1.031 -19.210 1.00 74.50 167 VAL A O 1
ATOM 1311 N N . LEU A 1 168 ? 6.363 -1.077 -18.460 1.00 72.69 168 LEU A N 1
ATOM 1312 C CA . LEU A 1 168 ? 7.755 -1.243 -18.060 1.00 72.69 168 LEU A CA 1
ATOM 1313 C C . LEU A 1 168 ? 8.561 -1.764 -19.253 1.00 72.69 168 LEU A C 1
ATOM 1315 O O . LEU A 1 168 ? 8.152 -2.731 -19.898 1.00 72.69 168 LEU A O 1
ATOM 1319 N N . GLU A 1 169 ? 9.704 -1.142 -19.532 1.00 68.88 169 GLU A N 1
ATOM 1320 C CA . GLU A 1 169 ? 10.594 -1.559 -20.615 1.00 68.88 169 GLU A CA 1
ATOM 1321 C C . GLU A 1 169 ? 11.694 -2.476 -20.062 1.00 68.88 169 GLU A C 1
ATOM 1323 O O . GLU A 1 169 ? 12.446 -2.088 -19.164 1.00 68.88 169 GLU A O 1
ATOM 1328 N N . ASP A 1 170 ? 11.811 -3.689 -20.612 1.00 65.25 170 ASP A N 1
ATOM 1329 C CA . ASP A 1 170 ? 12.912 -4.620 -20.337 1.00 65.25 170 ASP A CA 1
ATOM 1330 C C . ASP A 1 170 ? 13.454 -5.176 -21.655 1.00 65.25 170 ASP A C 1
ATOM 1332 O O . ASP A 1 170 ? 12.717 -5.680 -22.505 1.00 65.25 170 ASP A O 1
ATOM 1336 N N . SER A 1 171 ? 14.765 -5.066 -21.828 1.00 61.38 171 SER A N 1
ATOM 1337 C CA . SER A 1 171 ? 15.481 -5.556 -22.994 1.00 61.38 171 SER A CA 1
ATOM 1338 C C . SER A 1 171 ? 16.775 -6.220 -22.546 1.00 61.38 171 SER A C 1
ATOM 1340 O O . SER A 1 171 ? 17.583 -5.649 -21.812 1.00 61.38 171 SER A O 1
ATOM 1342 N N . SER A 1 172 ? 16.985 -7.451 -23.003 1.00 62.25 172 SER A N 1
ATOM 1343 C CA . SER A 1 172 ? 18.227 -8.186 -22.785 1.00 62.25 172 SER A CA 1
ATOM 1344 C C . SER A 1 172 ? 18.851 -8.543 -24.127 1.00 62.25 172 SER A C 1
ATOM 1346 O O . SER A 1 172 ? 18.156 -8.868 -25.090 1.00 62.25 172 SER A O 1
ATOM 1348 N N . SER A 1 173 ? 20.173 -8.449 -24.200 1.00 59.50 173 SER A N 1
ATOM 1349 C CA . SER A 1 173 ? 20.966 -8.819 -25.361 1.00 59.50 173 SER A CA 1
ATOM 1350 C C . SER A 1 173 ? 22.139 -9.694 -24.942 1.00 59.50 173 SER A C 1
ATOM 1352 O O . SER A 1 173 ? 22.745 -9.531 -23.880 1.00 59.50 173 SER A O 1
ATOM 1354 N N . VAL A 1 174 ? 22.460 -10.656 -25.799 1.00 53.97 174 VAL A N 1
ATOM 1355 C CA . VAL A 1 174 ? 23.602 -11.547 -25.622 1.00 53.97 174 VAL A CA 1
ATOM 1356 C C . VAL A 1 174 ? 24.480 -11.404 -26.854 1.00 53.97 174 VAL A C 1
ATOM 1358 O O . VAL A 1 174 ? 24.077 -11.764 -27.956 1.00 53.97 174 VAL A O 1
ATOM 1361 N N . 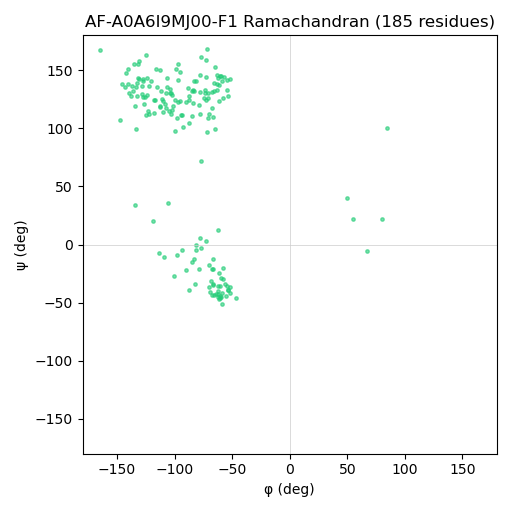ASP A 1 175 ? 25.683 -10.881 -26.656 1.00 54.91 175 ASP A N 1
ATOM 1362 C CA . ASP A 1 175 ? 26.699 -10.741 -27.691 1.00 54.91 175 ASP A CA 1
ATOM 1363 C C . ASP A 1 175 ? 27.678 -11.920 -27.564 1.00 54.91 175 ASP A C 1
ATOM 1365 O O . ASP A 1 175 ? 28.476 -11.974 -26.628 1.00 54.91 175 ASP A O 1
ATOM 1369 N N . LEU A 1 176 ? 27.654 -12.869 -28.502 1.00 47.03 176 LEU A N 1
ATOM 1370 C CA . LEU A 1 176 ? 28.666 -13.926 -28.602 1.00 47.03 176 LEU A CA 1
ATOM 1371 C C . LEU A 1 176 ? 29.598 -13.613 -29.775 1.00 47.03 176 LEU A C 1
ATOM 1373 O O . LEU A 1 176 ? 29.172 -13.631 -30.928 1.00 47.03 176 LEU A O 1
ATOM 1377 N N . SER A 1 177 ? 30.876 -13.350 -29.500 1.00 54.50 177 SER A N 1
ATOM 1378 C CA . SER A 1 177 ? 31.884 -13.140 -30.543 1.00 54.50 177 SER A CA 1
ATOM 1379 C C . SER A 1 177 ? 33.077 -14.066 -30.321 1.00 54.50 177 SER A C 1
ATOM 1381 O O . SER A 1 177 ? 33.728 -14.024 -29.276 1.00 54.50 177 SER A O 1
ATOM 1383 N N . GLY A 1 178 ? 33.360 -14.917 -31.308 1.00 45.19 178 GLY A N 1
ATOM 1384 C CA . GLY A 1 178 ? 34.486 -15.847 -31.294 1.00 45.19 178 GLY A CA 1
ATOM 1385 C C . GLY A 1 178 ? 35.053 -16.041 -32.696 1.00 45.19 178 GLY A C 1
ATOM 1386 O O . GLY A 1 178 ? 34.306 -16.144 -33.668 1.00 45.19 178 GLY A O 1
ATOM 1387 N N . LYS A 1 179 ? 36.384 -16.080 -32.810 1.00 53.16 179 LYS A N 1
ATOM 1388 C CA . LYS A 1 179 ? 37.076 -16.491 -34.038 1.00 53.16 179 LYS A CA 1
ATOM 1389 C C . LYS A 1 179 ? 37.375 -17.984 -33.935 1.00 53.16 179 LYS A C 1
ATOM 1391 O O . LYS A 1 179 ? 38.200 -18.384 -33.122 1.00 53.16 179 LYS A O 1
ATOM 1396 N N . VAL A 1 180 ? 36.711 -18.800 -34.751 1.00 43.44 180 VAL A N 1
ATOM 1397 C CA . VAL A 1 180 ? 37.034 -20.227 -34.879 1.00 43.44 180 VAL A CA 1
ATOM 1398 C C . VAL A 1 180 ? 38.114 -20.369 -35.949 1.00 43.44 180 VAL A C 1
ATOM 1400 O O . VAL A 1 180 ? 37.839 -20.228 -37.139 1.00 43.44 180 VAL A O 1
ATOM 1403 N N . GLY A 1 181 ? 39.356 -20.609 -35.529 1.00 48.34 181 GLY A N 1
ATOM 1404 C CA . GLY A 1 181 ? 40.415 -21.051 -36.432 1.00 48.34 181 GLY A CA 1
ATOM 1405 C C . GLY A 1 181 ? 40.240 -22.539 -36.722 1.00 48.34 181 GLY A C 1
ATOM 1406 O O . GLY A 1 181 ? 40.388 -23.358 -35.820 1.00 48.34 181 GLY A O 1
ATOM 1407 N N . ILE A 1 182 ? 39.903 -22.898 -37.961 1.00 44.19 182 ILE A N 1
ATOM 1408 C CA . ILE A 1 182 ? 39.892 -24.299 -38.398 1.00 44.19 182 ILE A CA 1
ATOM 1409 C C . ILE A 1 182 ? 41.350 -24.687 -38.683 1.00 44.19 182 ILE A C 1
ATOM 1411 O O . ILE A 1 182 ? 41.963 -24.053 -39.547 1.00 44.19 182 ILE A O 1
ATOM 1415 N N . PRO A 1 183 ? 41.936 -25.695 -38.010 1.00 42.62 183 PRO A N 1
ATOM 1416 C CA . PRO A 1 183 ? 43.261 -26.168 -38.379 1.00 42.62 183 PRO A CA 1
ATOM 1417 C C . PRO A 1 183 ? 43.168 -26.813 -39.765 1.00 42.62 183 PRO A C 1
ATOM 1419 O O . PRO A 1 183 ? 42.548 -27.863 -39.939 1.00 42.62 183 PRO A O 1
ATOM 1422 N N . GLN A 1 184 ? 43.752 -26.166 -40.776 1.00 44.16 184 GLN A N 1
ATOM 1423 C CA . GLN A 1 184 ? 43.934 -26.798 -42.077 1.00 44.16 184 GLN A CA 1
ATOM 1424 C C . GLN A 1 184 ? 45.005 -27.878 -41.932 1.00 44.16 184 GLN A C 1
ATOM 1426 O O . GLN A 1 184 ? 46.185 -27.582 -41.755 1.00 44.16 184 GLN A O 1
ATOM 1431 N N . VAL A 1 185 ? 44.581 -29.139 -41.992 1.00 40.88 185 VAL A N 1
ATOM 1432 C CA . VAL A 1 185 ? 45.488 -30.276 -42.151 1.00 40.88 185 VAL A CA 1
ATOM 1433 C C . VAL A 1 185 ? 45.997 -30.235 -43.590 1.00 40.88 185 VAL A C 1
ATOM 1435 O O . VAL A 1 185 ? 45.305 -30.660 -44.515 1.00 40.88 185 VAL A O 1
ATOM 1438 N N . VAL A 1 186 ? 47.179 -29.654 -43.789 1.00 42.38 186 VAL A N 1
ATOM 1439 C CA . VAL A 1 186 ? 47.913 -29.779 -45.052 1.00 42.38 186 VAL A CA 1
ATOM 1440 C C . VAL A 1 186 ? 48.497 -31.192 -45.093 1.00 42.38 186 VAL A C 1
ATOM 1442 O O . VAL A 1 186 ? 49.105 -31.640 -44.122 1.00 42.38 186 VAL A O 1
ATOM 1445 N N . LYS A 1 187 ? 48.190 -31.899 -46.178 1.00 38.47 187 LYS A N 1
ATOM 1446 C CA . LYS A 1 187 ? 48.419 -33.331 -46.388 1.00 38.47 187 LYS A CA 1
ATOM 1447 C C . LYS A 1 187 ? 49.854 -33.642 -46.796 1.00 38.47 187 LYS A C 1
ATOM 1449 O O . LYS A 1 187 ? 50.432 -32.812 -47.530 1.00 38.47 187 LYS A O 1
#

Mean predicted aligned error: 12.1 Å

Radius of gyration: 26.25 Å; Cα contacts (8 Å, |Δi|>4): 291; chains: 1; bounding box: 71×50×67 Å

Secondary structure (DSSP, 8-state):
-TTSHHHHHHHHHHHHT-TTPPPPS-GGGGGGS-TTEEEEEPPPBTTB---EEEEEEEGGGTB-TTSPPPPPEEPPPEEEEEEEEEEEEEEEEE--SS--EEEEEEEEEEEEEEEEEEEEE--HHHHHHHHTSPBPSS--HHHHHHHHTT-EEEE--EEEEESS--PPEEEEEEEEEE---------

pLDDT: mean 76.81, std 16.49, range [38.47, 93.62]

Solvent-accessible surface area (backbone atoms only — not comparable to full-atom values): 11410 Å² total; per-residue (Å²): 124,92,79,42,66,34,48,53,31,45,52,50,40,61,74,68,64,52,91,86,63,78,57,59,62,46,79,91,52,49,83,53,61,39,76,39,21,27,26,37,42,52,82,73,45,102,89,43,81,60,53,78,41,63,71,86,46,42,52,72,77,49,35,55,78,93,58,84,78,71,77,69,46,71,54,74,73,44,83,46,74,48,79,51,73,51,73,49,75,50,75,55,76,54,90,48,102,75,66,87,41,56,40,41,44,32,42,37,40,38,36,36,41,69,46,41,35,26,42,41,31,55,56,69,85,51,47,53,69,56,71,75,45,54,64,40,94,68,76,54,70,66,60,53,51,35,60,75,65,71,51,52,75,47,65,33,50,62,41,77,42,68,79,60,95,67,75,77,49,78,48,78,46,75,48,80,49,65,60,83,77,77,83,78,81,81,129

Nearest PDB structures (foldseek):
  6vfe-assembly1_C  TM=8.161E-01  e=3.391E-10  Homo sapiens
  7nyd-assembly1_D  TM=1.367E-01  e=8.865E-03  Homo sapiens
  6h04-assembly1_F  TM=2.536E-01  e=7.707E-01  Homo sapiens
  4v2t-assembly1_A  TM=1.592E-01  e=6.992E-02  Pleurotus ostreatus
  8b0g-assembly1_C  TM=2.188E-01  e=2.135E-01  Homo sapiens

Foldseek 3Di:
DCFAQQNVQVVVCVVVVDPPDDGDRDPVCQVLLDFQFKWWWDDDDPPDDIDTDGPSDGLCNFFDVPDDQFDWDKADKDKDKDKDKDKDKDWDFDPDVPDGKTKIKIKIKIWMWTFIKMKIFGDPVNVVSSVPTDTPPDDDPVNVVCVVVVIDMDGNGMDIDTPDDIDIDIDIDMDIDMDDDDPPPDD

Sequence (187 aa):
MPHSFDWVCKDVVKKLQGKDLNPVKCLSDAMKFRQFEILQTDPQSLFWKSEDTPVGYSLLQILEPNCPVPEPEVSAPIPLKHNLSWKLKANAGVNAAIAEGSASTGFGQSCGYDIEVQCTSIPDSKLESLQNRKLLDWEPSFVKNCRMGRKELYVVTEAFEVTKDAVLEDSSSVDLSGKVGIPQVVK